Protein AF-A0A9X8E1J6-F1 (afdb_monomer)

Mean predicted aligned error: 19.67 Å

Organism: Aphanomyces astaci (NCBI:txid112090)

Radius of gyration: 30.9 Å; Cα contacts (8 Å, |Δi|>4): 192; chains: 1; bounding box: 75×67×83 Å

pLDDT: mean 75.83, std 18.11, range [29.77, 95.5]

Secondary structure (DSSP, 8-state):
-HHHHHHHHHHHHHT--HHHHTTSPPHHHHHHHHHHHHHHHHHHHHHHHTTSTT--HHHHHHHHHHHHHH-GGGHHHHSTT-TT-S-HHHHHHHHHHHTT-GGG--HHHHHHTGGGB-PPP--------PPPHHHHHHTT---S--TTSB--GGGS-SSTHHHHHHH-TTHHHHHHHHTSTT-----GGGTS-HHHHHHHHHHHHHHHTT--GGGGG-HHHHHH-SSPP--HHHHHHHHHHHHHHHHHHHHHHHTT---EEEEEEEEETTEEEEEEEEE-------------

Solvent-accessible surface area (backbone atoms only — not comparable to full-atom values): 18062 Å² total; per-residue (Å²): 111,66,74,57,48,68,71,41,48,68,59,56,60,70,68,69,44,70,81,56,59,75,72,49,74,50,77,70,52,48,53,50,50,53,54,50,50,52,54,51,48,55,52,50,50,54,59,49,54,58,68,42,97,78,40,28,48,45,59,46,47,56,51,36,55,53,46,26,74,77,36,63,79,47,36,73,76,58,37,79,83,22,91,86,55,90,51,43,50,38,54,55,33,50,34,32,48,73,67,74,37,63,89,74,53,47,73,68,22,48,60,58,44,50,89,42,50,53,77,82,85,80,92,75,78,95,73,94,73,88,84,58,79,72,67,68,61,65,68,78,76,75,90,80,82,84,83,58,60,48,58,81,60,73,82,46,58,66,48,68,59,59,57,46,49,74,77,34,79,58,43,70,61,51,49,56,47,49,69,38,98,78,47,68,80,62,59,65,67,77,81,39,58,66,69,58,40,46,52,50,56,52,53,50,51,35,61,78,68,70,49,62,68,67,55,61,61,34,66,71,52,56,73,74,44,94,60,77,87,51,52,53,73,57,55,51,54,52,50,54,52,49,51,54,52,50,50,51,52,50,53,64,71,46,61,96,53,80,69,48,80,45,79,48,74,53,73,57,94,95,45,79,47,74,48,79,43,80,48,69,75,82,78,74,89,67,89,71,78,87,76,133

Structure (mmCIF, N/CA/C/O backbone):
data_AF-A0A9X8E1J6-F1
#
_entry.id   AF-A0A9X8E1J6-F1
#
loop_
_atom_site.group_PDB
_atom_site.id
_atom_site.type_symbol
_atom_site.label_atom_id
_atom_site.label_alt_id
_atom_site.label_comp_id
_atom_site.label_asym_id
_atom_site.label_entity_id
_atom_site.label_seq_id
_atom_site.pdbx_PDB_ins_code
_atom_site.Cartn_x
_atom_site.Cartn_y
_atom_site.Cartn_z
_atom_site.occupancy
_atom_site.B_iso_or_equiv
_atom_site.auth_seq_id
_atom_site.auth_comp_id
_atom_site.auth_asym_id
_atom_site.auth_atom_id
_atom_site.pdbx_PDB_model_num
ATOM 1 N N . MET A 1 1 ? 4.531 -9.267 -16.236 1.00 75.25 1 MET A N 1
ATOM 2 C CA . MET A 1 1 ? 5.849 -9.580 -16.834 1.00 75.25 1 MET A CA 1
ATOM 3 C C . MET A 1 1 ? 5.957 -11.059 -17.223 1.00 75.25 1 MET A C 1
ATOM 5 O O . MET A 1 1 ? 6.043 -11.319 -18.411 1.00 75.25 1 MET A O 1
ATOM 9 N N . LEU A 1 2 ? 5.849 -12.019 -16.291 1.00 80.50 2 LEU A N 1
ATOM 10 C CA . LEU A 1 2 ? 5.987 -13.461 -16.591 1.00 80.50 2 LEU A CA 1
ATOM 11 C C . LEU A 1 2 ? 4.958 -14.005 -17.602 1.00 80.50 2 LEU A C 1
ATOM 13 O O . LEU A 1 2 ? 5.357 -14.632 -18.574 1.00 80.50 2 LEU A O 1
ATOM 17 N N . LYS A 1 3 ? 3.663 -13.659 -17.465 1.00 84.44 3 LYS A N 1
ATOM 18 C CA . LYS A 1 3 ? 2.621 -13.990 -18.472 1.00 84.44 3 LYS A CA 1
ATOM 19 C C . LYS A 1 3 ? 3.026 -13.560 -19.894 1.00 84.44 3 LYS A C 1
ATOM 21 O O . LYS A 1 3 ? 2.787 -14.276 -20.857 1.00 84.44 3 LYS A O 1
ATOM 26 N N . ARG A 1 4 ? 3.666 -12.389 -20.015 1.00 84.75 4 ARG A N 1
ATOM 27 C CA . ARG A 1 4 ? 4.142 -11.848 -21.296 1.00 84.75 4 ARG A CA 1
ATOM 28 C C . ARG A 1 4 ? 5.344 -12.631 -21.812 1.00 84.75 4 ARG A C 1
ATOM 30 O O . ARG A 1 4 ? 5.370 -12.932 -22.992 1.00 84.75 4 ARG A O 1
ATOM 37 N N . TYR A 1 5 ? 6.299 -12.963 -20.943 1.00 85.62 5 TYR A N 1
ATOM 38 C CA . TYR A 1 5 ? 7.453 -13.785 -21.304 1.00 85.62 5 TYR A CA 1
ATOM 39 C C . TYR A 1 5 ? 7.026 -15.167 -21.833 1.00 85.62 5 TYR A C 1
ATOM 41 O O . TYR A 1 5 ? 7.418 -15.531 -22.935 1.00 85.62 5 TYR A O 1
ATOM 49 N N . VAL A 1 6 ? 6.134 -15.877 -21.131 1.00 85.00 6 VAL A N 1
ATOM 50 C CA . VAL A 1 6 ? 5.615 -17.185 -21.581 1.00 85.00 6 VAL A CA 1
ATOM 51 C C . VAL A 1 6 ? 4.884 -17.078 -22.926 1.00 85.00 6 VAL A C 1
ATOM 53 O O . VAL A 1 6 ? 5.046 -17.941 -23.784 1.00 85.00 6 VAL A O 1
ATOM 56 N N . ALA A 1 7 ? 4.141 -15.991 -23.158 1.00 87.38 7 ALA A N 1
ATOM 57 C CA . ALA A 1 7 ? 3.465 -15.758 -24.435 1.00 87.38 7 ALA A CA 1
ATOM 58 C C . ALA A 1 7 ? 4.428 -15.495 -25.610 1.00 87.38 7 ALA A C 1
ATOM 60 O O . ALA A 1 7 ? 4.074 -15.776 -26.752 1.00 87.38 7 ALA A O 1
ATOM 61 N N . ILE A 1 8 ? 5.627 -14.954 -25.352 1.00 86.25 8 ILE A N 1
ATOM 62 C CA . ILE A 1 8 ? 6.589 -14.595 -26.407 1.00 86.25 8 ILE A CA 1
ATOM 63 C C . ILE A 1 8 ? 7.746 -15.588 -26.559 1.00 86.25 8 ILE A C 1
ATOM 65 O O . ILE A 1 8 ? 8.328 -15.634 -27.638 1.00 86.25 8 ILE A O 1
ATOM 69 N N . ARG A 1 9 ? 8.085 -16.399 -25.543 1.00 84.88 9 ARG A N 1
ATOM 70 C CA . ARG A 1 9 ? 9.290 -17.256 -25.559 1.00 84.88 9 ARG A CA 1
ATOM 71 C C . ARG A 1 9 ? 9.338 -18.206 -26.759 1.00 84.88 9 ARG A C 1
ATOM 73 O O . ARG A 1 9 ? 10.388 -18.347 -27.374 1.00 84.88 9 ARG A O 1
ATOM 80 N N . GLY A 1 10 ? 8.192 -18.763 -27.168 1.00 82.88 10 GLY A N 1
ATOM 81 C CA . GLY A 1 10 ? 8.100 -19.628 -28.350 1.00 82.88 10 GLY A CA 1
ATOM 82 C C . GLY A 1 10 ? 8.469 -18.909 -29.652 1.00 82.88 10 GLY A C 1
ATOM 83 O O . GLY A 1 10 ? 9.190 -19.462 -30.476 1.00 82.88 10 GLY A O 1
ATOM 84 N N . PHE A 1 11 ? 8.050 -17.649 -29.806 1.00 83.81 11 PHE A N 1
ATOM 85 C CA . PHE A 1 11 ? 8.420 -16.817 -30.954 1.00 83.81 11 PHE A CA 1
ATOM 86 C C . PHE A 1 11 ? 9.894 -16.409 -30.908 1.00 83.81 11 PHE A C 1
ATOM 88 O O . PHE A 1 11 ? 10.558 -16.382 -31.938 1.00 83.81 11 PHE A O 1
ATOM 95 N N . VAL A 1 12 ? 10.430 -16.128 -29.716 1.00 82.50 12 VAL A N 1
ATOM 96 C CA . VAL A 1 12 ? 11.842 -15.751 -29.559 1.00 82.50 12 VAL A CA 1
ATOM 97 C C . VAL A 1 12 ? 12.771 -16.917 -29.913 1.00 82.50 12 VAL A C 1
ATOM 99 O O . VAL A 1 12 ? 13.766 -16.703 -30.600 1.00 82.50 12 VAL A O 1
ATOM 102 N N . HIS A 1 13 ? 12.419 -18.153 -29.545 1.00 79.06 13 HIS A N 1
ATOM 103 C CA . HIS A 1 13 ? 13.165 -19.342 -29.973 1.00 79.06 13 HIS A CA 1
ATOM 104 C C . HIS A 1 13 ? 13.149 -19.545 -31.497 1.00 79.06 13 HIS A C 1
ATOM 106 O O . HIS A 1 13 ? 14.150 -19.978 -32.061 1.00 79.06 13 HIS A O 1
ATOM 112 N N . GLN A 1 14 ? 12.054 -19.191 -32.179 1.00 81.69 14 GLN A N 1
ATOM 113 C CA . GLN A 1 14 ? 11.938 -19.314 -33.640 1.00 81.69 14 GLN A CA 1
ATOM 114 C C . GLN A 1 14 ? 12.818 -18.323 -34.412 1.00 81.69 14 GLN A C 1
ATOM 116 O O . GLN A 1 14 ? 13.210 -18.619 -35.538 1.00 81.69 14 GLN A O 1
ATOM 121 N N . LEU A 1 15 ? 13.156 -17.170 -33.824 1.00 82.75 15 LEU A N 1
ATOM 122 C CA . LEU A 1 15 ? 14.043 -16.185 -34.455 1.00 82.75 15 LEU A CA 1
ATOM 123 C C . LEU A 1 15 ? 15.485 -16.700 -34.602 1.00 82.75 15 LEU A C 1
ATOM 125 O O . LEU A 1 15 ? 16.226 -16.188 -35.437 1.00 82.75 15 LEU A O 1
ATOM 129 N N . ASN A 1 16 ? 15.873 -17.711 -33.811 1.00 76.31 16 ASN A N 1
ATOM 130 C CA . ASN A 1 16 ? 17.173 -18.393 -33.843 1.00 76.31 16 ASN A CA 1
ATOM 131 C C . ASN A 1 16 ? 18.404 -17.453 -33.803 1.00 76.31 16 ASN A C 1
ATOM 133 O O . ASN A 1 16 ? 19.486 -17.791 -34.287 1.00 76.31 16 ASN A O 1
ATOM 137 N N . ASP A 1 17 ? 18.244 -16.259 -33.225 1.00 83.56 17 ASP A N 1
ATOM 138 C CA . ASP A 1 17 ? 19.309 -15.268 -33.082 1.00 83.56 17 ASP A CA 1
ATOM 139 C C . ASP A 1 17 ? 20.230 -15.659 -31.920 1.00 83.56 17 ASP A C 1
ATOM 141 O O . ASP A 1 17 ? 19.828 -15.643 -30.755 1.00 83.56 17 ASP A O 1
ATOM 145 N N . ARG A 1 18 ? 21.491 -15.980 -32.227 1.00 77.50 18 ARG A N 1
ATOM 146 C CA . ARG A 1 18 ? 22.495 -16.418 -31.239 1.00 77.50 18 ARG A CA 1
ATOM 147 C C . ARG A 1 18 ? 22.727 -15.411 -30.109 1.00 77.50 18 ARG A C 1
ATOM 149 O O . ARG A 1 18 ? 23.068 -15.817 -29.001 1.00 77.50 18 ARG A O 1
ATOM 156 N N . THR A 1 19 ? 22.538 -14.123 -30.375 1.00 81.56 19 THR A N 1
ATOM 157 C CA . THR A 1 19 ? 22.702 -13.033 -29.401 1.00 81.56 19 THR A CA 1
ATOM 158 C C . THR A 1 19 ? 21.553 -12.996 -28.399 1.00 81.56 19 THR A C 1
ATOM 160 O O . THR A 1 19 ? 21.739 -12.594 -27.256 1.00 81.56 19 THR A O 1
ATOM 163 N N . ILE A 1 20 ? 20.362 -13.420 -28.827 1.00 79.06 20 ILE A N 1
ATOM 164 C CA . ILE A 1 20 ? 19.149 -13.448 -28.006 1.00 79.06 20 ILE A CA 1
ATOM 165 C C . ILE A 1 20 ? 19.028 -14.789 -27.278 1.00 79.06 20 ILE A C 1
ATOM 167 O O . ILE A 1 20 ? 18.677 -14.816 -26.103 1.00 79.06 20 ILE A O 1
ATOM 171 N N . LEU A 1 21 ? 19.367 -15.897 -27.944 1.00 76.44 21 LEU A N 1
ATOM 172 C CA . LEU A 1 21 ? 19.333 -17.243 -27.366 1.00 76.44 21 LEU A CA 1
ATOM 173 C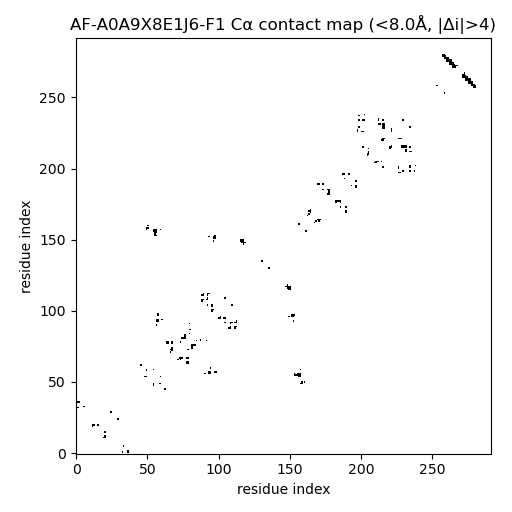 C . LEU A 1 21 ? 20.243 -17.377 -26.136 1.00 76.44 21 LEU A C 1
ATOM 175 O O . LEU A 1 21 ? 19.895 -18.098 -25.209 1.00 76.44 21 LEU A O 1
ATOM 179 N N . SER A 1 22 ? 21.374 -16.663 -26.092 1.00 81.31 22 SER A N 1
ATOM 180 C CA . SER A 1 22 ? 22.271 -16.646 -24.925 1.00 81.31 22 SER A CA 1
ATOM 181 C C . SER A 1 22 ? 21.702 -15.894 -23.714 1.00 81.31 22 SER A C 1
ATOM 183 O O . SER A 1 22 ? 22.195 -16.069 -22.602 1.00 81.31 22 SER A O 1
ATOM 185 N N . LEU A 1 23 ? 20.671 -15.068 -23.921 1.00 83.06 23 LEU A N 1
ATOM 186 C CA . LEU A 1 23 ? 19.968 -14.310 -22.883 1.00 83.06 23 LEU A CA 1
ATOM 187 C C . LEU A 1 23 ? 18.667 -14.990 -22.435 1.00 83.06 23 LEU A C 1
ATOM 189 O O . LEU A 1 23 ? 18.032 -14.522 -21.486 1.00 83.06 23 LEU A O 1
ATOM 193 N N . LEU A 1 24 ? 18.238 -16.054 -23.122 1.00 82.19 24 LEU A N 1
ATOM 194 C CA . LEU A 1 24 ? 17.039 -16.788 -22.746 1.00 82.19 24 LEU A CA 1
ATOM 195 C C . LEU A 1 24 ? 17.295 -17.648 -21.501 1.00 82.19 24 LEU A C 1
ATOM 197 O O . LEU A 1 24 ? 18.377 -18.221 -21.353 1.00 82.19 24 LEU A O 1
ATOM 201 N N . PRO A 1 25 ? 16.293 -17.765 -20.615 1.00 84.81 25 PRO A N 1
ATOM 202 C CA . PRO A 1 25 ? 16.293 -18.769 -19.566 1.00 84.81 25 PRO A CA 1
ATOM 203 C C . PRO A 1 25 ? 16.563 -20.166 -20.126 1.00 84.81 25 PRO A C 1
ATOM 205 O O . PRO A 1 25 ? 16.114 -20.507 -21.218 1.00 84.81 25 PRO A O 1
ATOM 208 N N . THR A 1 26 ? 17.284 -20.985 -19.365 1.00 86.69 26 THR A N 1
ATOM 209 C CA . THR A 1 26 ? 17.452 -22.403 -19.699 1.00 86.69 26 THR A CA 1
ATOM 210 C C . THR A 1 26 ? 16.125 -23.149 -19.556 1.00 86.69 26 THR A C 1
ATOM 212 O O . THR A 1 26 ? 15.264 -22.725 -18.787 1.00 86.69 26 THR A O 1
ATOM 215 N N . ASP A 1 27 ? 15.981 -24.314 -20.195 1.00 85.69 27 ASP A N 1
ATOM 216 C CA . ASP A 1 27 ? 14.770 -25.150 -20.092 1.00 85.69 27 ASP A CA 1
ATOM 217 C C . ASP A 1 27 ? 14.338 -25.418 -18.637 1.00 85.69 27 ASP A C 1
ATOM 219 O O . ASP A 1 27 ? 13.153 -25.510 -18.315 1.00 85.69 27 ASP A O 1
ATOM 223 N N . GLU A 1 28 ? 15.302 -25.542 -17.723 1.00 88.06 28 GLU A N 1
ATOM 224 C CA . GLU A 1 28 ? 15.033 -25.748 -16.301 1.00 88.06 28 GLU A CA 1
ATOM 225 C C . GLU A 1 28 ? 14.532 -24.477 -15.600 1.00 88.06 28 GLU A C 1
ATOM 227 O O . GLU A 1 28 ? 13.652 -24.540 -14.737 1.00 88.06 28 GLU A O 1
ATOM 232 N N . GLN A 1 29 ? 15.050 -23.309 -15.980 1.00 88.50 29 GLN A N 1
ATOM 233 C CA . GLN A 1 29 ? 14.527 -22.025 -15.517 1.00 88.50 29 GLN A CA 1
ATOM 234 C C . GLN A 1 29 ? 13.135 -21.757 -16.096 1.00 88.50 29 GLN A C 1
ATOM 236 O O . GLN A 1 29 ? 12.272 -21.253 -15.381 1.00 88.50 29 GLN A O 1
ATOM 241 N N . ASP A 1 30 ? 12.887 -22.158 -17.339 1.00 88.81 30 ASP A N 1
ATOM 242 C CA . ASP A 1 30 ? 11.589 -22.038 -17.997 1.00 88.81 30 ASP A CA 1
ATOM 243 C C . ASP A 1 30 ? 10.508 -22.867 -17.289 1.00 88.81 30 ASP A C 1
ATOM 245 O O . ASP A 1 30 ? 9.422 -22.364 -16.991 1.00 88.81 30 ASP A O 1
ATOM 249 N N . LYS A 1 31 ? 10.841 -24.101 -16.887 1.00 89.75 31 LYS A N 1
ATOM 250 C CA . LYS A 1 31 ? 9.974 -24.927 -16.029 1.00 89.75 31 LYS A CA 1
ATOM 251 C C . LYS A 1 31 ? 9.676 -24.250 -14.689 1.00 89.75 31 LYS A C 1
ATOM 253 O O . LYS A 1 31 ? 8.536 -24.270 -14.229 1.00 89.75 31 LYS A O 1
ATOM 258 N N . LYS A 1 32 ? 10.678 -23.624 -14.057 1.00 91.38 32 LYS A N 1
ATOM 259 C CA . LYS A 1 32 ? 10.477 -22.866 -12.807 1.00 91.38 32 LYS A CA 1
ATOM 260 C C . LYS A 1 32 ? 9.562 -21.660 -13.019 1.00 91.38 32 LYS A C 1
ATOM 262 O O . LYS A 1 32 ? 8.731 -21.385 -12.157 1.00 91.38 32 LYS A O 1
ATOM 267 N N . ILE A 1 33 ? 9.687 -20.966 -14.151 1.00 90.50 33 ILE A N 1
ATOM 268 C CA . ILE A 1 33 ? 8.820 -19.843 -14.523 1.00 90.50 33 ILE A CA 1
ATOM 269 C C . ILE A 1 33 ? 7.366 -20.301 -14.671 1.00 90.50 33 ILE A C 1
ATOM 271 O O . ILE A 1 33 ? 6.476 -19.619 -14.162 1.00 90.50 33 ILE A O 1
ATOM 275 N N . ASP A 1 34 ? 7.120 -21.455 -15.292 1.00 89.75 34 ASP A N 1
ATOM 276 C CA . ASP A 1 34 ? 5.767 -22.000 -15.450 1.00 89.75 34 ASP A CA 1
ATOM 277 C C . ASP A 1 34 ? 5.131 -22.363 -14.098 1.00 89.75 34 ASP A C 1
ATOM 279 O O . ASP A 1 34 ? 3.980 -22.006 -13.839 1.00 89.75 34 ASP A O 1
ATOM 283 N N . ILE A 1 35 ? 5.898 -22.980 -13.191 1.00 90.62 35 ILE A N 1
ATOM 284 C CA . ILE A 1 35 ? 5.448 -23.276 -11.818 1.00 90.62 35 ILE A CA 1
ATOM 285 C C . ILE A 1 35 ? 5.120 -21.981 -11.061 1.00 90.62 35 ILE A C 1
ATOM 287 O O . ILE A 1 35 ? 4.055 -21.861 -10.451 1.00 90.62 35 ILE A O 1
ATOM 291 N N . LEU A 1 36 ? 6.009 -20.984 -11.129 1.00 89.88 36 LEU A N 1
ATOM 292 C CA . LEU A 1 36 ? 5.798 -19.664 -10.529 1.00 89.88 36 LEU A CA 1
ATOM 293 C C . LEU A 1 36 ? 4.545 -18.981 -11.078 1.00 89.88 36 LEU A C 1
ATOM 295 O O . LEU A 1 36 ? 3.829 -18.322 -10.327 1.00 89.88 36 LEU A O 1
ATOM 299 N N . LEU A 1 37 ? 4.264 -19.130 -12.372 1.00 90.06 37 LEU A N 1
ATOM 300 C CA . LEU A 1 37 ? 3.074 -18.562 -12.993 1.00 90.06 37 LEU A CA 1
ATOM 301 C C . LEU A 1 37 ? 1.789 -19.186 -12.441 1.00 90.06 37 LEU A C 1
ATOM 303 O O . LEU A 1 37 ? 0.826 -18.456 -12.207 1.00 90.06 37 LEU A O 1
ATOM 307 N N . GLY A 1 38 ? 1.794 -20.501 -12.202 1.00 88.50 38 GLY A N 1
ATOM 308 C CA . GLY A 1 38 ? 0.696 -21.215 -11.547 1.00 88.50 38 GLY A CA 1
ATOM 309 C C . GLY A 1 38 ? 0.443 -20.695 -10.132 1.00 88.50 38 GLY A C 1
ATOM 310 O O . GLY A 1 38 ? -0.662 -20.247 -9.834 1.00 88.50 38 GLY A O 1
ATOM 311 N N . ILE A 1 39 ? 1.496 -20.631 -9.308 1.00 87.94 39 ILE A N 1
ATOM 312 C CA . ILE A 1 39 ? 1.434 -20.094 -7.936 1.00 87.94 39 ILE A CA 1
ATOM 313 C C . ILE A 1 39 ? 0.898 -18.655 -7.923 1.00 87.94 39 ILE A C 1
ATOM 315 O O . ILE A 1 39 ? 0.018 -18.308 -7.137 1.00 87.94 39 ILE A O 1
ATOM 319 N N . LEU A 1 40 ? 1.404 -17.801 -8.818 1.00 87.44 40 LEU A N 1
ATOM 320 C CA . LEU A 1 40 ? 0.935 -16.421 -8.935 1.00 87.44 40 LEU A CA 1
ATOM 321 C C . LEU A 1 40 ? -0.533 -16.341 -9.363 1.00 87.44 40 LEU A C 1
ATOM 323 O O . LEU A 1 40 ? -1.219 -15.416 -8.942 1.00 87.44 40 LEU A O 1
ATOM 327 N N . GLY A 1 41 ? -1.016 -17.282 -10.176 1.00 87.56 41 GLY A N 1
ATOM 328 C CA . GLY A 1 41 ? -2.423 -17.378 -10.560 1.00 87.56 41 GLY A CA 1
ATOM 329 C C . GLY A 1 41 ? -3.335 -17.710 -9.378 1.00 87.56 41 GLY A C 1
ATOM 330 O O . GLY A 1 41 ? -4.360 -17.053 -9.196 1.00 87.56 41 GLY A O 1
ATOM 331 N N . GLU A 1 42 ? -2.943 -18.668 -8.537 1.00 87.19 42 GLU A N 1
ATOM 332 C CA . GLU A 1 42 ? -3.688 -19.021 -7.321 1.00 87.19 42 GLU A CA 1
ATOM 333 C C . GLU A 1 42 ? -3.728 -17.856 -6.320 1.00 87.19 42 GLU A C 1
ATOM 335 O O . GLU A 1 42 ? -4.796 -17.494 -5.821 1.00 87.19 42 GLU A O 1
ATOM 340 N N . LEU A 1 43 ? -2.588 -17.196 -6.091 1.00 85.38 43 LEU A N 1
ATOM 341 C CA . LEU A 1 43 ? -2.510 -16.002 -5.242 1.00 85.38 43 LEU A CA 1
ATOM 342 C C . LEU A 1 43 ? -3.323 -14.828 -5.817 1.00 85.38 43 LEU A C 1
ATOM 344 O O . LEU A 1 43 ? -3.984 -14.099 -5.072 1.00 85.38 43 LEU A O 1
ATOM 348 N N . GLU A 1 44 ? -3.317 -14.639 -7.140 1.00 85.50 44 GLU A N 1
ATOM 349 C CA . GLU A 1 44 ? -4.162 -13.650 -7.822 1.00 85.50 44 GLU A CA 1
ATOM 350 C C . GLU A 1 44 ? -5.654 -13.943 -7.582 1.00 85.50 44 GLU A C 1
ATOM 352 O O . GLU A 1 44 ? -6.418 -13.021 -7.303 1.00 85.50 44 GLU A O 1
ATOM 357 N N . SER A 1 45 ? -6.073 -15.211 -7.632 1.00 85.94 45 SER A N 1
ATOM 358 C CA . SER A 1 45 ? -7.450 -15.606 -7.315 1.00 85.94 45 SER A CA 1
ATOM 359 C C . SER A 1 45 ? -7.816 -15.269 -5.870 1.00 85.94 45 SER A C 1
ATOM 361 O O . SER A 1 45 ? -8.801 -14.574 -5.635 1.00 85.94 45 SER A O 1
ATOM 363 N N . GLY A 1 46 ? -6.984 -15.667 -4.902 1.00 85.44 46 GLY A N 1
ATOM 364 C CA . GLY A 1 46 ? -7.241 -15.375 -3.489 1.00 85.44 46 GLY A CA 1
ATOM 365 C C . GLY A 1 46 ? -7.312 -13.871 -3.201 1.00 85.44 46 GLY A C 1
ATOM 366 O O . GLY A 1 46 ? -8.195 -13.396 -2.491 1.00 85.44 46 GLY A O 1
ATOM 367 N N . THR A 1 47 ? -6.423 -13.077 -3.801 1.00 84.12 47 THR A N 1
ATOM 368 C CA . THR A 1 47 ? -6.462 -11.613 -3.642 1.00 84.12 47 THR A CA 1
ATOM 369 C C . THR A 1 47 ? -7.679 -10.959 -4.294 1.00 84.12 47 THR A C 1
ATOM 371 O O . THR A 1 47 ? -8.104 -9.910 -3.810 1.00 84.12 47 THR A O 1
ATOM 374 N N . LYS A 1 48 ? -8.261 -11.546 -5.348 1.00 82.75 48 LYS A N 1
ATOM 375 C CA . LYS A 1 48 ? -9.542 -11.098 -5.920 1.00 82.75 48 LYS A CA 1
ATOM 376 C C . LYS A 1 48 ? -10.714 -11.422 -5.001 1.00 82.75 48 LYS A C 1
ATOM 378 O O . LYS A 1 48 ? -11.547 -10.545 -4.794 1.00 82.75 48 LYS A O 1
ATOM 383 N N . ASP A 1 49 ? -10.732 -12.603 -4.389 1.00 84.62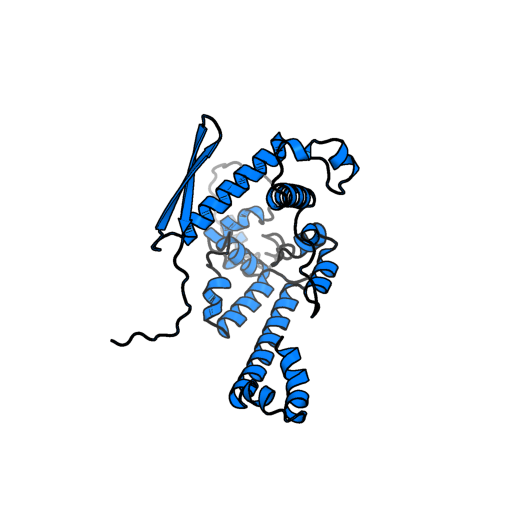 49 ASP A N 1
ATOM 384 C CA . ASP A 1 49 ? -11.786 -12.995 -3.442 1.00 84.62 49 ASP A CA 1
ATOM 385 C C . ASP A 1 49 ? -11.857 -12.037 -2.239 1.00 84.62 49 ASP A C 1
ATOM 387 O O . ASP A 1 49 ? -12.940 -11.629 -1.823 1.00 84.62 49 ASP A O 1
ATOM 391 N N . LEU A 1 50 ? -10.707 -11.559 -1.746 1.00 83.62 50 LEU A N 1
ATOM 392 C CA . LEU A 1 50 ? -10.637 -10.535 -0.687 1.00 83.62 50 LEU A CA 1
ATOM 393 C C . LEU A 1 50 ? -11.178 -9.157 -1.101 1.00 83.62 50 LEU A C 1
ATOM 395 O O . LEU A 1 50 ? -11.441 -8.302 -0.249 1.00 83.62 50 LEU A O 1
ATOM 399 N N . GLN A 1 51 ? -11.274 -8.893 -2.405 1.00 79.31 51 GLN A N 1
ATOM 400 C CA . GLN A 1 51 ? -11.749 -7.619 -2.945 1.00 79.31 51 GLN A CA 1
ATOM 401 C C . GLN A 1 51 ? -13.262 -7.603 -3.191 1.00 79.31 51 GLN A C 1
ATOM 403 O O . GLN A 1 51 ? -13.815 -6.527 -3.444 1.00 79.31 51 GLN A O 1
ATOM 408 N N . VAL A 1 52 ? -13.926 -8.760 -3.099 1.00 80.56 52 VAL A N 1
ATOM 409 C CA . VAL A 1 52 ? -15.371 -8.905 -3.314 1.00 80.56 52 VAL A CA 1
ATOM 410 C C . VAL A 1 52 ? -16.166 -8.124 -2.265 1.00 80.56 52 VAL A C 1
ATOM 412 O O . VAL A 1 52 ? -15.797 -8.040 -1.092 1.00 80.56 52 VAL A O 1
ATOM 415 N N . GLU A 1 53 ? -17.293 -7.555 -2.695 1.00 73.25 53 GLU A N 1
ATOM 416 C CA . GLU A 1 53 ? -18.169 -6.728 -1.864 1.00 73.25 53 GLU A CA 1
ATOM 417 C C . GLU A 1 53 ? -19.004 -7.495 -0.834 1.00 73.25 53 GLU A C 1
ATOM 419 O O . GLU A 1 53 ? -19.803 -6.882 -0.142 1.00 73.25 53 GLU A O 1
ATOM 424 N N . ASP A 1 54 ? -18.794 -8.783 -0.634 1.00 77.50 54 ASP A N 1
ATOM 425 C CA . ASP A 1 54 ? -19.457 -9.544 0.431 1.00 77.50 54 ASP A CA 1
ATOM 426 C C . ASP A 1 54 ? -18.448 -10.279 1.317 1.00 77.50 54 ASP A C 1
ATOM 428 O O . ASP A 1 54 ? -18.832 -10.992 2.237 1.00 77.50 54 ASP A O 1
ATOM 432 N N . SER A 1 55 ? -17.148 -10.048 1.095 1.00 83.56 55 SER A N 1
ATOM 433 C CA . SER A 1 55 ? -16.092 -10.678 1.881 1.00 83.56 55 SER A CA 1
ATOM 434 C C . SER A 1 55 ? -16.144 -10.208 3.335 1.00 83.56 55 SER A C 1
ATOM 436 O O . SER A 1 55 ? -16.211 -9.002 3.616 1.00 83.56 55 SER A O 1
ATOM 438 N N . THR A 1 56 ? -16.117 -11.166 4.261 1.00 85.75 56 THR A N 1
ATOM 439 C CA . THR A 1 56 ? -16.085 -10.923 5.704 1.00 85.75 56 THR A CA 1
ATOM 440 C C . THR A 1 56 ? -14.665 -11.052 6.261 1.00 85.75 56 THR A C 1
ATOM 442 O O . THR A 1 56 ? -13.766 -11.619 5.637 1.00 85.75 56 THR A O 1
ATOM 445 N N . ILE A 1 57 ? -14.443 -10.546 7.479 1.00 85.25 57 ILE A N 1
ATOM 446 C CA . ILE A 1 57 ? -13.165 -10.736 8.192 1.00 85.25 57 ILE A CA 1
ATOM 447 C C . ILE A 1 57 ? -12.850 -12.230 8.393 1.00 85.25 57 ILE A C 1
ATOM 449 O O . ILE A 1 57 ? -11.681 -12.617 8.353 1.00 85.25 57 ILE A O 1
ATOM 453 N N . LEU A 1 58 ? -13.876 -13.074 8.549 1.00 88.31 58 LEU A N 1
ATOM 454 C CA . LEU A 1 58 ? -13.719 -14.524 8.666 1.00 88.31 58 LEU A CA 1
ATOM 455 C C . LEU A 1 58 ? -13.218 -15.154 7.361 1.00 88.31 58 LEU A C 1
ATOM 457 O O . LEU A 1 58 ? -12.267 -15.931 7.396 1.00 88.31 58 LEU A O 1
ATOM 461 N N . ASP A 1 59 ? -13.791 -14.780 6.216 1.00 88.44 59 ASP A N 1
ATOM 462 C CA . ASP A 1 59 ? -13.356 -15.294 4.909 1.00 88.44 59 ASP A CA 1
ATOM 463 C C . ASP A 1 59 ? -11.899 -14.931 4.628 1.00 88.44 59 ASP A C 1
ATOM 465 O O . ASP A 1 59 ? -11.106 -15.772 4.200 1.00 88.44 59 ASP A O 1
ATOM 469 N N . ALA A 1 60 ? -11.522 -13.691 4.954 1.00 89.12 60 ALA A N 1
ATOM 470 C CA . ALA A 1 60 ? -10.145 -13.244 4.832 1.00 89.12 60 ALA A CA 1
ATOM 471 C C . ALA A 1 60 ? -9.195 -14.043 5.729 1.00 89.12 60 ALA A C 1
ATOM 473 O O . ALA A 1 60 ? -8.114 -14.429 5.285 1.00 89.12 60 ALA A O 1
ATOM 474 N N . ARG A 1 61 ? -9.604 -14.344 6.970 1.00 91.00 61 ARG A N 1
ATOM 475 C CA . ARG A 1 61 ? -8.797 -15.162 7.882 1.00 91.00 61 ARG A CA 1
ATOM 476 C C . ARG A 1 61 ? -8.626 -16.587 7.385 1.00 91.00 61 ARG A C 1
ATOM 478 O O . ARG A 1 61 ? -7.499 -17.060 7.325 1.00 91.00 61 ARG A O 1
ATOM 485 N N . ASN A 1 62 ? -9.701 -17.211 6.913 1.00 90.56 62 ASN A N 1
ATOM 486 C CA . ASN A 1 62 ? -9.653 -18.547 6.323 1.00 90.56 62 ASN A CA 1
ATOM 487 C C . ASN A 1 62 ? -8.699 -18.610 5.119 1.00 90.56 62 ASN A C 1
ATOM 489 O O . ASN A 1 62 ? -7.985 -19.598 4.940 1.00 90.56 62 ASN A O 1
ATOM 493 N N . LEU A 1 63 ? -8.669 -17.563 4.288 1.00 89.81 63 LEU A N 1
ATOM 494 C CA . LEU A 1 63 ? -7.737 -17.481 3.166 1.00 89.81 63 LEU A CA 1
ATOM 495 C C . LEU A 1 63 ? -6.288 -17.299 3.636 1.00 89.81 63 LEU A C 1
ATOM 497 O O . LEU A 1 63 ? -5.384 -17.943 3.101 1.00 89.81 63 LEU A O 1
ATOM 501 N N . PHE A 1 64 ? -6.053 -16.451 4.638 1.00 90.88 64 PHE A N 1
ATOM 502 C CA . PHE A 1 64 ? -4.726 -16.251 5.218 1.00 90.88 64 PHE A CA 1
ATOM 503 C C . PHE A 1 64 ? -4.188 -17.523 5.865 1.00 90.88 64 PHE A C 1
ATOM 505 O O . PHE A 1 64 ? -3.056 -17.896 5.576 1.00 90.88 64 PHE A O 1
ATOM 512 N N . ASP A 1 65 ? -5.002 -18.240 6.635 1.00 91.44 65 ASP A N 1
ATOM 513 C CA . ASP A 1 65 ? -4.599 -19.491 7.279 1.00 91.44 65 ASP A CA 1
ATOM 514 C C . ASP A 1 65 ? -4.243 -20.567 6.240 1.00 91.44 65 ASP A C 1
ATOM 516 O O . ASP A 1 65 ? -3.205 -21.221 6.351 1.00 91.44 65 ASP A O 1
ATOM 520 N N . LYS A 1 66 ? -5.031 -20.688 5.160 1.00 90.44 66 LYS A N 1
ATOM 521 C CA . LYS A 1 66 ? -4.688 -21.550 4.013 1.00 90.44 66 LYS A CA 1
ATOM 522 C C . LYS A 1 66 ? -3.388 -21.118 3.331 1.00 90.44 66 LYS A C 1
ATOM 524 O O . LYS A 1 66 ? -2.578 -21.963 2.966 1.00 90.44 66 LYS A O 1
ATOM 529 N N . THR A 1 67 ? -3.170 -19.813 3.175 1.00 89.06 67 THR A N 1
ATOM 530 C CA . THR A 1 67 ? -1.946 -19.273 2.562 1.00 89.06 67 THR A CA 1
ATOM 531 C C . THR A 1 67 ? -0.724 -19.559 3.429 1.00 89.06 67 THR A C 1
ATOM 533 O O . THR A 1 67 ? 0.318 -19.922 2.901 1.00 89.06 67 THR A O 1
ATOM 536 N N . ILE A 1 68 ? -0.845 -19.445 4.752 1.00 91.69 68 ILE A N 1
ATOM 537 C CA . ILE A 1 68 ? 0.220 -19.772 5.707 1.00 91.69 68 ILE A CA 1
ATOM 538 C C . ILE A 1 68 ? 0.534 -21.270 5.677 1.00 91.69 68 ILE A C 1
ATOM 540 O O . ILE A 1 68 ? 1.700 -21.646 5.756 1.00 91.69 68 ILE A O 1
ATOM 544 N N . LEU A 1 69 ? -0.485 -22.122 5.523 1.00 91.19 69 LEU A N 1
ATOM 545 C CA . LEU A 1 69 ? -0.296 -23.566 5.391 1.00 91.19 69 LEU A CA 1
ATOM 546 C C . LEU A 1 69 ? 0.521 -23.927 4.139 1.00 91.19 69 LEU A C 1
ATOM 548 O O . LEU A 1 69 ? 1.376 -24.806 4.202 1.00 91.19 69 LEU A O 1
ATOM 552 N N . LEU A 1 70 ? 0.270 -23.244 3.018 1.00 88.12 70 LEU A N 1
ATOM 553 C CA . LEU A 1 70 ? 1.003 -23.444 1.762 1.00 88.12 70 LEU A CA 1
ATOM 554 C C . LEU A 1 70 ? 2.381 -22.760 1.765 1.00 88.12 70 LEU A C 1
ATOM 556 O O . LEU A 1 70 ? 3.333 -23.281 1.188 1.00 88.12 70 LEU A O 1
ATOM 560 N N . TYR A 1 71 ? 2.492 -21.607 2.426 1.00 88.69 71 TYR A N 1
ATOM 561 C CA . TYR A 1 71 ? 3.685 -20.762 2.464 1.00 88.69 71 TYR A CA 1
ATOM 562 C C . TYR A 1 71 ? 3.967 -20.307 3.905 1.00 88.69 71 TYR A C 1
ATOM 564 O O . TYR A 1 71 ? 3.568 -19.204 4.294 1.00 88.69 71 TYR A O 1
ATOM 572 N N . PRO A 1 72 ? 4.690 -21.112 4.705 1.00 91.12 72 PRO A N 1
ATOM 573 C CA . PRO A 1 72 ? 4.938 -20.816 6.120 1.00 91.12 72 PRO A CA 1
ATOM 574 C C . PRO A 1 72 ? 5.582 -19.446 6.374 1.00 91.12 72 PRO A C 1
ATOM 576 O O . PRO A 1 72 ? 5.251 -18.772 7.350 1.00 91.12 72 PRO A O 1
ATOM 579 N N . ASP A 1 73 ? 6.427 -18.971 5.454 1.00 88.94 73 ASP A N 1
ATOM 580 C CA . ASP A 1 73 ? 7.066 -17.649 5.531 1.00 88.94 73 ASP A CA 1
ATOM 581 C C . ASP A 1 73 ? 6.058 -16.484 5.542 1.00 88.94 73 ASP A C 1
ATOM 583 O O . ASP A 1 73 ? 6.344 -15.398 6.063 1.00 88.94 73 ASP A O 1
ATOM 587 N N . ALA A 1 74 ? 4.847 -16.695 5.013 1.00 86.56 74 ALA A N 1
ATOM 588 C CA . ALA A 1 74 ? 3.781 -15.698 5.013 1.00 86.56 74 ALA A CA 1
ATOM 589 C C . ALA A 1 74 ? 3.223 -15.425 6.422 1.00 86.56 74 ALA A C 1
ATOM 591 O O . ALA A 1 74 ? 2.646 -14.356 6.649 1.00 86.56 74 ALA A O 1
ATOM 592 N N . ALA A 1 75 ? 3.449 -16.321 7.394 1.00 89.50 75 ALA A N 1
ATOM 593 C CA . ALA A 1 75 ? 2.988 -16.170 8.776 1.00 89.50 75 ALA A CA 1
ATOM 594 C C . ALA A 1 75 ? 3.458 -14.857 9.417 1.00 89.50 75 ALA A C 1
ATOM 596 O O . ALA A 1 75 ? 2.719 -14.246 10.186 1.00 89.50 75 ALA A O 1
ATOM 597 N N . LYS A 1 76 ? 4.642 -14.360 9.033 1.00 90.50 76 LYS A N 1
ATOM 598 C CA . LYS A 1 76 ? 5.187 -13.086 9.527 1.00 90.50 76 LYS A CA 1
ATOM 599 C C . LYS A 1 76 ? 4.311 -11.872 9.187 1.00 90.50 76 LYS A C 1
ATOM 601 O O . LYS A 1 76 ? 4.405 -10.850 9.859 1.00 90.50 76 LYS A O 1
ATOM 606 N N . ARG A 1 77 ? 3.493 -11.952 8.132 1.00 86.31 77 ARG A N 1
ATOM 607 C CA . ARG A 1 77 ? 2.620 -10.854 7.678 1.00 86.31 77 ARG A CA 1
ATOM 608 C C . ARG A 1 77 ? 1.130 -11.159 7.776 1.00 86.31 77 ARG A C 1
ATOM 610 O O . ARG A 1 77 ? 0.354 -10.216 7.858 1.00 86.31 77 ARG A O 1
ATOM 617 N N . LEU A 1 78 ? 0.747 -12.433 7.738 1.00 88.50 78 LEU A N 1
ATOM 618 C CA . LEU A 1 78 ? -0.653 -12.865 7.693 1.00 88.50 78 LEU A CA 1
ATOM 619 C C . LEU A 1 78 ? -1.128 -13.529 8.991 1.00 88.50 78 LEU A C 1
ATOM 621 O O . LEU A 1 78 ? -2.318 -13.790 9.144 1.00 88.50 78 LEU A O 1
ATOM 625 N N . GLY A 1 79 ? -0.212 -13.820 9.917 1.00 87.00 79 GLY A N 1
ATOM 626 C CA . GLY A 1 79 ? -0.543 -14.471 11.176 1.00 87.00 79 GLY A CA 1
ATOM 627 C C . GLY A 1 79 ? -1.439 -13.613 12.086 1.00 87.00 79 GLY A C 1
ATOM 628 O O . GLY A 1 79 ? -1.449 -12.382 11.985 1.00 87.00 79 GLY A O 1
ATOM 629 N N . PRO A 1 80 ? -2.147 -14.250 13.035 1.00 84.44 80 PRO A N 1
ATOM 630 C CA . PRO A 1 80 ? -3.119 -13.591 13.912 1.00 84.44 80 PRO A CA 1
ATOM 631 C C . PRO A 1 80 ? -2.502 -12.596 14.909 1.00 84.44 80 PRO A C 1
ATOM 633 O O . PRO A 1 80 ? -3.218 -11.758 15.440 1.00 84.44 80 PRO A O 1
ATOM 636 N N . ASN A 1 81 ? -1.187 -12.664 15.146 1.00 85.44 81 ASN A N 1
ATOM 637 C CA . ASN A 1 81 ? -0.459 -11.823 16.107 1.00 85.44 81 ASN A CA 1
ATOM 638 C C . ASN A 1 81 ? 0.686 -11.039 15.443 1.00 85.44 81 ASN A C 1
ATOM 640 O O . ASN A 1 81 ? 1.744 -10.850 16.037 1.00 85.44 81 ASN A O 1
ATOM 644 N N . THR A 1 82 ? 0.526 -10.654 14.177 1.00 86.00 82 THR A N 1
ATOM 645 C CA . THR A 1 82 ? 1.561 -9.902 13.453 1.00 86.00 82 THR A CA 1
ATOM 646 C C . THR A 1 82 ? 1.597 -8.434 13.874 1.00 86.00 82 THR A C 1
ATOM 648 O O . THR A 1 82 ? 0.557 -7.843 14.154 1.00 86.00 82 THR A O 1
ATOM 651 N N . ASP A 1 83 ? 2.782 -7.812 13.838 1.00 80.81 83 ASP A N 1
ATOM 652 C CA . ASP A 1 83 ? 2.990 -6.400 14.225 1.00 80.81 83 ASP A CA 1
ATOM 653 C C . ASP A 1 83 ? 2.150 -5.397 13.409 1.00 80.81 83 ASP A C 1
ATOM 655 O O . ASP A 1 83 ? 1.991 -4.239 13.789 1.00 80.81 83 ASP A O 1
ATOM 659 N N . ILE A 1 84 ? 1.638 -5.828 12.253 1.00 80.50 84 ILE A N 1
ATOM 660 C CA . ILE A 1 84 ? 0.806 -5.015 11.359 1.00 80.50 84 ILE A CA 1
ATOM 661 C C . ILE A 1 84 ? -0.629 -4.888 11.905 1.00 80.50 84 ILE A C 1
ATOM 663 O O . ILE A 1 84 ? -1.321 -3.915 11.595 1.00 80.50 84 ILE A O 1
ATOM 667 N N . LEU A 1 85 ? -1.093 -5.844 12.718 1.00 76.25 85 LEU A N 1
ATOM 668 C CA . LEU A 1 85 ? -2.444 -5.843 13.272 1.00 76.25 85 LEU A CA 1
ATOM 669 C C . LEU A 1 85 ? -2.556 -4.860 14.438 1.00 76.25 85 LEU A C 1
ATOM 671 O O . LEU A 1 85 ? -1.916 -5.006 15.473 1.00 76.25 85 LEU A O 1
ATOM 675 N N . VAL A 1 86 ? -3.446 -3.877 14.287 1.00 78.81 86 VAL A N 1
ATOM 676 C CA . VAL A 1 86 ? -3.686 -2.842 15.308 1.00 78.81 86 VAL A CA 1
ATOM 677 C C . VAL A 1 86 ? -4.385 -3.411 16.546 1.00 78.81 86 VAL A C 1
ATOM 679 O O . VAL A 1 86 ? -4.126 -2.972 17.662 1.00 78.81 86 VAL A O 1
ATOM 682 N N . SER A 1 87 ? -5.294 -4.374 16.362 1.00 84.06 87 SER A N 1
ATOM 683 C CA . SER A 1 87 ? -6.076 -4.964 17.459 1.00 84.06 87 SER A CA 1
ATOM 684 C C . SER A 1 87 ? -6.297 -6.476 17.271 1.00 84.06 87 SER A C 1
ATOM 686 O O . SER A 1 87 ? -7.398 -6.907 16.927 1.00 84.06 87 SER A O 1
ATOM 688 N N . PRO A 1 88 ? -5.270 -7.310 17.540 1.00 86.31 88 PRO A N 1
ATOM 689 C CA . PRO A 1 88 ? -5.340 -8.768 17.364 1.00 86.31 88 PRO A CA 1
ATOM 690 C C . PRO A 1 88 ? -6.522 -9.419 18.102 1.00 86.31 88 PRO A C 1
ATOM 692 O O . PRO A 1 88 ? -7.272 -10.215 17.540 1.00 86.31 88 PRO A O 1
ATOM 695 N N . ASN A 1 89 ? -6.756 -9.004 19.352 1.00 84.88 89 ASN A N 1
ATOM 696 C CA . ASN A 1 89 ? -7.842 -9.531 20.183 1.00 84.88 89 ASN A CA 1
ATOM 697 C C . ASN A 1 89 ? -9.238 -9.146 19.669 1.00 84.88 89 ASN A C 1
ATOM 699 O O . ASN A 1 89 ? -10.199 -9.867 19.915 1.00 84.88 89 ASN A O 1
ATOM 703 N N . PHE A 1 90 ? -9.381 -8.001 18.995 1.00 83.50 90 PHE A N 1
ATOM 704 C CA . PHE A 1 90 ? -10.655 -7.589 18.399 1.00 83.50 90 PHE A CA 1
ATOM 705 C C . PHE A 1 90 ? -10.946 -8.403 17.139 1.00 83.50 90 PHE A C 1
ATOM 707 O O . PHE A 1 90 ? -12.039 -8.938 16.980 1.00 83.50 90 PHE A O 1
ATOM 714 N N . GLU A 1 91 ? -9.948 -8.566 16.276 1.00 88.00 91 GLU A N 1
ATOM 715 C CA . GLU A 1 91 ? -10.070 -9.354 15.052 1.00 88.00 91 GLU A CA 1
ATOM 716 C C . GLU A 1 91 ? -10.383 -10.834 15.342 1.00 88.00 91 GLU A C 1
ATOM 718 O O . GLU A 1 91 ? -11.311 -11.404 14.761 1.00 88.00 91 GLU A O 1
ATOM 723 N N . SER A 1 92 ? -9.683 -11.437 16.310 1.00 87.75 92 SER A N 1
ATOM 724 C CA . SER A 1 92 ? -9.968 -12.796 16.793 1.00 87.75 92 SER A CA 1
ATOM 725 C C . SER A 1 92 ? -11.387 -12.920 17.365 1.00 87.75 92 SER A C 1
ATOM 727 O O . SER A 1 92 ? -12.109 -13.874 17.080 1.00 87.75 92 SER A O 1
ATOM 729 N N . ALA A 1 93 ? -11.845 -11.922 18.124 1.00 84.38 93 ALA A N 1
ATOM 730 C CA . ALA A 1 93 ? -13.203 -11.919 18.652 1.00 84.38 93 ALA A CA 1
ATOM 731 C C . ALA A 1 93 ? -14.263 -11.839 17.538 1.00 84.38 93 ALA A C 1
ATOM 733 O O . ALA A 1 93 ? -15.225 -12.605 17.544 1.00 84.38 93 ALA A O 1
ATOM 734 N N . VAL A 1 94 ? -14.074 -10.960 16.550 1.00 83.31 94 VAL A N 1
ATOM 735 C CA . VAL A 1 94 ? -15.001 -10.784 15.420 1.00 83.31 94 VAL A CA 1
ATOM 736 C C . VAL A 1 94 ? -15.078 -12.037 14.546 1.00 83.31 94 VAL A C 1
ATOM 738 O O . VAL A 1 94 ? -16.174 -12.444 14.167 1.00 83.31 94 VAL A O 1
ATOM 741 N N . THR A 1 95 ? -13.953 -12.697 14.261 1.00 88.69 95 THR A N 1
ATOM 742 C CA . THR A 1 95 ? -13.955 -13.962 13.500 1.00 88.69 95 THR A CA 1
ATOM 743 C C . THR A 1 95 ? -14.717 -15.069 14.232 1.00 88.69 95 THR A C 1
ATOM 745 O O . THR A 1 95 ? -15.514 -15.774 13.613 1.00 88.69 95 THR A O 1
ATOM 748 N N . LYS A 1 96 ? -14.573 -15.174 15.561 1.00 88.25 96 LYS A N 1
ATOM 749 C CA . LYS A 1 96 ? -15.361 -16.104 16.390 1.00 88.25 96 LYS A CA 1
ATOM 750 C C . LYS A 1 96 ? -16.852 -15.769 16.401 1.00 88.25 96 LYS A C 1
ATOM 752 O O . LYS A 1 96 ? -17.669 -16.686 16.361 1.00 88.25 96 LYS A O 1
ATOM 757 N N . LEU A 1 97 ? -17.216 -14.485 16.437 1.00 84.56 97 LEU A N 1
ATOM 758 C CA . LEU A 1 97 ? -18.614 -14.050 16.344 1.00 84.56 97 LEU A CA 1
ATOM 759 C C . LEU A 1 97 ? -19.230 -14.426 14.990 1.00 84.56 97 LEU A C 1
ATOM 761 O O . LEU A 1 97 ? -20.316 -14.995 14.961 1.00 84.56 97 LEU A O 1
ATOM 765 N N . LEU A 1 98 ? -18.515 -14.181 13.888 1.00 85.06 98 LEU A N 1
ATOM 766 C CA . LEU A 1 98 ? -18.948 -14.555 12.537 1.00 85.06 98 LEU A CA 1
ATOM 767 C C . LEU A 1 98 ? -19.074 -16.074 12.347 1.00 85.06 98 LEU A C 1
ATOM 769 O O . LEU A 1 98 ? -19.909 -16.525 11.571 1.00 85.06 98 LEU A O 1
ATOM 773 N N . ASN A 1 99 ? -18.286 -16.866 13.078 1.00 87.06 99 ASN A N 1
ATOM 774 C CA . ASN A 1 99 ? -18.348 -18.329 13.061 1.00 87.06 99 ASN A CA 1
ATOM 775 C C . ASN A 1 99 ? -19.363 -18.913 14.072 1.00 87.06 99 ASN A C 1
ATOM 777 O O . ASN A 1 99 ? -19.300 -20.096 14.399 1.00 87.06 99 ASN A O 1
ATOM 781 N N . ASN A 1 100 ? -20.264 -18.091 14.629 1.00 84.31 100 ASN A N 1
ATOM 782 C CA . ASN A 1 100 ? -21.242 -18.480 15.658 1.00 84.31 100 ASN A CA 1
ATOM 783 C C . ASN A 1 100 ? -20.620 -19.125 16.917 1.00 84.31 100 ASN A C 1
ATOM 785 O O . ASN A 1 100 ? -21.275 -19.861 17.654 1.00 84.31 100 ASN A O 1
ATOM 789 N N . ALA A 1 101 ? -19.354 -18.821 17.207 1.00 83.56 101 ALA A N 1
ATOM 790 C CA . ALA A 1 101 ? -18.577 -19.377 18.311 1.00 83.56 101 ALA A CA 1
ATOM 791 C C . ALA A 1 101 ? -18.440 -18.384 19.482 1.00 83.56 101 ALA A C 1
ATOM 793 O O . ALA A 1 101 ? -17.413 -18.338 20.161 1.00 83.56 101 ALA A O 1
ATOM 794 N N . ALA A 1 102 ? -19.482 -17.589 19.760 1.00 76.81 102 ALA A N 1
ATOM 795 C CA . ALA A 1 102 ? -19.467 -16.561 20.811 1.00 76.81 102 ALA A CA 1
ATOM 796 C C . ALA A 1 102 ? -19.154 -17.121 22.219 1.00 76.81 102 ALA A C 1
ATOM 798 O O . ALA A 1 102 ? -18.566 -16.432 23.056 1.00 76.81 102 ALA A O 1
ATOM 799 N N . GLY A 1 103 ? -19.483 -18.392 22.479 1.00 76.75 103 GLY A N 1
ATOM 800 C CA . GLY A 1 103 ? -19.134 -19.088 23.724 1.00 76.75 103 GLY A CA 1
ATOM 801 C C . GLY A 1 103 ? -17.627 -19.315 23.929 1.00 76.75 103 GLY A C 1
ATOM 802 O O . GLY A 1 103 ? -17.193 -19.497 25.064 1.00 76.75 103 GLY A O 1
ATOM 803 N N . GLN A 1 104 ? -16.821 -19.252 22.863 1.00 83.00 104 GLN A N 1
ATOM 804 C CA . GLN A 1 104 ? -15.366 -19.477 22.878 1.00 83.00 104 GLN A CA 1
ATOM 805 C C . GLN A 1 104 ? -14.548 -18.180 23.018 1.00 83.00 104 GLN A C 1
ATOM 807 O O . GLN A 1 104 ? -13.317 -18.198 22.918 1.00 83.00 104 GLN A O 1
ATOM 812 N N . LEU A 1 105 ? -15.214 -17.042 23.232 1.00 83.69 105 LEU A N 1
ATOM 813 C CA . LEU A 1 105 ? -14.544 -15.767 23.476 1.00 83.69 105 LEU A CA 1
ATOM 814 C C . LEU A 1 105 ? -13.864 -15.782 24.850 1.00 83.69 105 LEU A C 1
ATOM 816 O O . LEU A 1 105 ? -14.521 -16.036 25.866 1.00 83.69 105 LEU A O 1
ATOM 820 N N . SER A 1 106 ? -12.574 -15.458 24.883 1.00 86.25 106 SER A N 1
ATOM 821 C CA . SER A 1 106 ? -11.818 -15.206 26.113 1.00 86.25 106 SER A CA 1
ATOM 822 C C . SER A 1 106 ? -12.276 -13.911 26.800 1.00 86.25 106 SER A C 1
ATOM 824 O O . SER A 1 106 ? -13.001 -13.107 26.216 1.00 86.25 106 SER A O 1
ATOM 826 N N . ALA A 1 107 ? -11.856 -13.679 28.047 1.00 82.94 107 ALA A N 1
ATOM 827 C CA . ALA A 1 107 ? -12.198 -12.444 28.761 1.00 82.94 107 ALA A CA 1
ATOM 828 C C . ALA A 1 107 ? -11.706 -11.185 28.018 1.00 82.94 107 ALA A C 1
ATOM 830 O O . ALA A 1 107 ? -12.477 -10.246 27.839 1.00 82.94 107 ALA A O 1
ATOM 831 N N . VAL A 1 108 ? -10.471 -11.224 27.505 1.00 82.38 108 VAL A N 1
ATOM 832 C CA . VAL A 1 108 ? -9.838 -10.119 26.763 1.00 82.38 108 VAL A CA 1
ATOM 833 C C . VAL A 1 108 ? -10.528 -9.880 25.416 1.00 82.38 108 VAL A C 1
ATOM 835 O O . VAL A 1 108 ? -10.729 -8.743 24.999 1.00 82.38 108 VAL A O 1
ATOM 838 N N . GLU A 1 109 ? -10.949 -10.952 24.741 1.00 83.12 109 GLU A N 1
ATOM 839 C CA . GLU A 1 109 ? -11.730 -10.858 23.503 1.00 83.12 109 GLU A CA 1
ATOM 840 C C . GLU A 1 109 ? -13.135 -10.301 23.755 1.00 83.12 109 GLU A C 1
ATOM 842 O O . GLU A 1 109 ? -13.637 -9.512 22.967 1.00 83.12 109 GLU A O 1
ATOM 847 N N . ARG A 1 110 ? -13.792 -10.661 24.863 1.00 80.06 110 ARG A N 1
ATOM 848 C CA . ARG A 1 110 ? -15.108 -10.089 25.20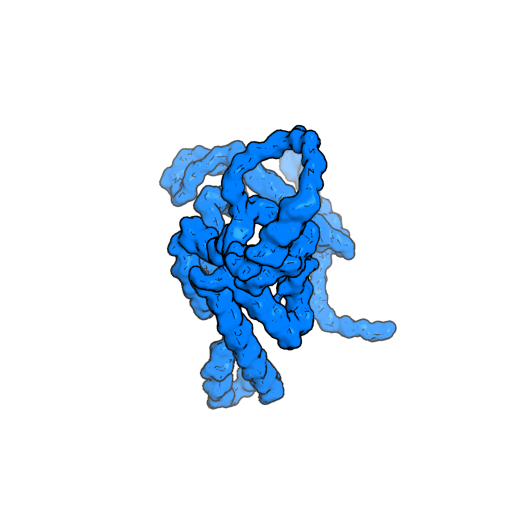2 1.00 80.06 110 ARG A CA 1
ATOM 849 C C . ARG A 1 110 ? -15.024 -8.605 25.525 1.00 80.06 110 ARG A C 1
ATOM 851 O O . ARG A 1 110 ? -15.958 -7.877 25.199 1.00 80.06 110 ARG A O 1
ATOM 858 N N . GLU A 1 111 ? -13.944 -8.184 26.174 1.00 74.81 111 GLU A N 1
ATOM 859 C CA . GLU A 1 111 ? -13.674 -6.779 26.466 1.00 74.81 111 GLU A CA 1
ATOM 860 C C . GLU A 1 111 ? -13.418 -5.988 25.177 1.00 74.81 111 GLU A C 1
ATOM 862 O O . GLU A 1 111 ? -13.989 -4.913 25.001 1.00 74.81 111 GLU A O 1
ATOM 867 N N . SER A 1 112 ? -12.672 -6.554 24.221 1.00 76.62 112 SER A N 1
ATOM 868 C CA . SER A 1 112 ? -12.400 -5.890 22.939 1.00 76.62 112 SER A CA 1
ATOM 869 C C . SER A 1 112 ? -13.663 -5.667 22.092 1.00 76.62 112 SER A C 1
ATOM 871 O O . SER A 1 112 ? -13.749 -4.660 21.394 1.00 76.62 112 SER A O 1
ATOM 873 N N . VAL A 1 113 ? -14.671 -6.545 22.188 1.00 73.06 113 VAL A N 1
ATOM 874 C CA . VAL A 1 113 ? -15.961 -6.414 21.475 1.00 73.06 113 VAL A CA 1
ATOM 875 C C . VAL A 1 113 ? -17.115 -5.922 22.353 1.00 73.06 113 VAL A C 1
ATOM 877 O O . VAL A 1 113 ? -18.281 -6.091 21.991 1.00 73.06 113 VAL A O 1
ATOM 880 N N . CYS A 1 114 ? -16.837 -5.308 23.506 1.00 71.56 114 CYS A N 1
ATOM 881 C CA . CYS A 1 114 ? -17.889 -4.822 24.407 1.00 71.56 114 CYS A CA 1
ATOM 882 C C . CYS A 1 114 ? -18.862 -3.849 23.714 1.00 71.56 114 CYS A C 1
ATOM 884 O O . CYS A 1 114 ? -20.069 -3.946 23.917 1.00 71.56 114 CYS A O 1
ATOM 886 N N . GLY A 1 115 ? -18.360 -2.989 22.820 1.00 69.69 115 GLY A N 1
ATOM 887 C CA . GLY A 1 115 ? -19.170 -2.048 22.040 1.00 69.69 115 GLY A CA 1
ATOM 888 C C . GLY A 1 115 ? -20.054 -2.687 20.961 1.00 69.69 115 GLY A C 1
ATOM 889 O O . GLY A 1 115 ? -20.890 -2.000 20.386 1.00 69.69 115 GLY A O 1
ATOM 890 N N . LEU A 1 116 ? -19.888 -3.985 20.686 1.00 70.69 116 LEU A N 1
ATOM 891 C CA . LEU A 1 116 ? -20.720 -4.749 19.751 1.00 70.69 116 LEU A CA 1
ATOM 892 C C . LEU A 1 116 ? -21.824 -5.541 20.468 1.00 70.69 116 LEU A C 1
ATOM 894 O O . LEU A 1 116 ? -22.571 -6.261 19.812 1.00 70.69 116 LEU A O 1
ATOM 898 N N . GLN A 1 117 ? -21.928 -5.456 21.799 1.00 71.50 117 GLN A N 1
ATOM 899 C CA . GLN A 1 117 ? -22.988 -6.125 22.554 1.00 71.50 117 GLN A CA 1
ATOM 900 C C . GLN A 1 117 ? -24.330 -5.416 22.353 1.00 71.50 117 GLN A C 1
ATOM 902 O O . GLN A 1 117 ? -24.454 -4.209 22.557 1.00 71.50 117 GLN A O 1
ATOM 907 N N . MET A 1 118 ? -25.353 -6.186 21.991 1.00 56.78 118 MET A N 1
ATOM 908 C CA . MET A 1 118 ? -26.724 -5.701 21.868 1.00 56.78 118 MET A CA 1
ATOM 909 C C . MET A 1 118 ? -27.415 -5.882 23.223 1.00 56.78 118 MET A C 1
ATOM 911 O O . MET A 1 118 ? -27.907 -6.961 23.545 1.00 56.78 118 MET A O 1
ATOM 915 N N . ASN A 1 119 ? -27.438 -4.835 24.049 1.00 54.84 119 ASN A N 1
ATOM 916 C CA . ASN A 1 119 ? -28.247 -4.835 25.268 1.00 54.84 119 ASN A CA 1
ATOM 917 C C . ASN A 1 119 ? -29.694 -4.452 24.920 1.00 54.84 119 ASN A C 1
ATOM 919 O O . ASN A 1 119 ? -29.930 -3.379 24.370 1.00 54.84 119 ASN A O 1
ATOM 923 N N . SER A 1 120 ? -30.675 -5.274 25.304 1.00 33.59 120 SER A N 1
ATOM 924 C CA . SER A 1 120 ? -32.022 -4.751 25.589 1.00 33.59 120 SER A CA 1
ATOM 925 C C . SER A 1 120 ? -32.016 -4.102 26.990 1.00 33.59 120 SER A C 1
ATOM 927 O O . SER A 1 120 ? -31.210 -4.509 27.829 1.00 33.59 120 SER A O 1
ATOM 929 N N . PRO A 1 121 ? -32.813 -3.046 27.237 1.00 45.44 121 PRO A N 1
ATOM 930 C CA . PRO A 1 121 ? -32.391 -1.891 28.031 1.00 45.44 121 PRO A CA 1
ATOM 931 C C . PRO A 1 121 ? -32.640 -2.005 29.544 1.00 45.44 121 PRO A C 1
ATOM 933 O O . PRO A 1 121 ? -33.386 -2.859 30.014 1.00 45.44 121 PRO A O 1
ATOM 936 N N . ALA A 1 122 ? -32.094 -0.999 30.238 1.00 31.59 122 ALA A N 1
ATOM 937 C CA . ALA A 1 122 ? -32.449 -0.467 31.558 1.00 31.59 122 ALA A CA 1
ATOM 938 C C . ALA A 1 122 ? -31.596 -0.916 32.759 1.00 31.59 122 ALA A C 1
ATOM 940 O O . ALA A 1 122 ? -31.747 -1.993 33.328 1.00 31.59 122 ALA A O 1
ATOM 941 N N . THR A 1 123 ? -30.731 0.017 33.165 1.00 42.56 123 THR A N 1
ATOM 942 C CA . THR A 1 123 ? -30.511 0.484 34.540 1.00 42.56 123 THR A CA 1
ATOM 943 C C . THR A 1 123 ? -31.144 -0.371 35.640 1.00 42.56 123 THR A C 1
ATOM 945 O O . THR A 1 123 ? -32.339 -0.259 35.902 1.00 42.56 123 THR A O 1
ATOM 948 N N . GLN A 1 124 ? -30.326 -1.111 36.385 1.00 32.94 124 GLN A N 1
ATOM 949 C CA . GLN A 1 124 ? -30.626 -1.389 37.786 1.00 32.94 124 GLN A CA 1
ATOM 950 C C . GLN A 1 124 ? -29.390 -1.106 38.632 1.00 32.94 124 GLN A C 1
ATOM 952 O O . GLN A 1 124 ? -28.344 -1.737 38.493 1.00 32.94 124 GLN A O 1
ATOM 957 N N . ASN A 1 125 ? -29.553 -0.095 39.483 1.00 29.77 125 ASN A N 1
ATOM 958 C CA . ASN A 1 125 ? -28.733 0.189 40.650 1.00 29.77 125 ASN A CA 1
ATOM 959 C C . ASN A 1 125 ? -28.472 -1.097 41.459 1.00 29.77 125 ASN A C 1
ATOM 961 O O . ASN A 1 125 ? -29.348 -1.967 41.498 1.00 29.77 125 ASN A O 1
ATOM 965 N N . PRO A 1 126 ? -27.333 -1.216 42.162 1.00 35.47 126 PRO A N 1
ATOM 966 C CA . PRO A 1 126 ? -27.108 -2.339 43.056 1.00 35.47 126 PRO A CA 1
ATOM 967 C C . PRO A 1 126 ? -28.048 -2.201 44.261 1.00 35.47 126 PRO A C 1
ATOM 969 O O . PRO A 1 126 ? -27.850 -1.350 45.123 1.00 35.47 126 PRO A O 1
ATOM 972 N N . SER A 1 127 ? -29.103 -3.015 44.307 1.00 36.62 127 SER A N 1
ATOM 973 C CA . SER A 1 127 ? -29.866 -3.259 45.529 1.00 36.62 127 SER A CA 1
ATOM 974 C C . SER A 1 127 ? -29.623 -4.699 45.958 1.00 36.62 127 SER A C 1
ATOM 976 O O . SER A 1 127 ? -30.042 -5.645 45.291 1.00 36.62 127 SER A O 1
ATOM 978 N N . ASP A 1 128 ? -28.909 -4.836 47.072 1.00 44.28 128 ASP A N 1
ATOM 979 C CA . ASP A 1 128 ? -28.689 -6.079 47.797 1.00 44.28 128 ASP A CA 1
ATOM 980 C C . ASP A 1 128 ? -30.017 -6.718 48.224 1.00 44.28 128 ASP A C 1
ATOM 982 O O . ASP A 1 128 ? -30.674 -6.240 49.150 1.00 44.28 128 ASP A O 1
ATOM 986 N N . LYS A 1 129 ? -30.385 -7.849 47.608 1.00 36.12 129 LYS A N 1
ATOM 987 C CA . LYS A 1 129 ? -31.221 -8.886 48.239 1.00 36.12 129 LYS A CA 1
ATOM 988 C C . LYS A 1 129 ? -30.769 -10.287 47.796 1.00 36.12 129 LYS A C 1
ATOM 990 O O . LYS A 1 129 ? -30.585 -10.504 46.598 1.00 36.12 129 LYS A O 1
ATOM 995 N N . PRO A 1 130 ? -30.615 -11.265 48.711 1.00 38.16 130 PRO A N 1
ATOM 996 C CA . PRO A 1 130 ? -30.249 -12.629 48.340 1.00 38.16 130 PRO A CA 1
ATOM 997 C C . PRO A 1 130 ? -31.435 -13.354 47.681 1.00 38.16 130 PRO A C 1
ATOM 999 O O . PRO A 1 130 ? -32.534 -13.388 48.234 1.00 38.16 130 PRO A O 1
ATOM 1002 N N . LEU A 1 131 ? -31.204 -13.952 46.509 1.00 45.28 131 LEU A N 1
ATOM 1003 C CA . LEU A 1 131 ? -32.189 -14.745 45.755 1.00 45.28 131 LEU A CA 1
ATOM 1004 C C . LEU A 1 131 ? -32.493 -16.092 46.442 1.00 45.28 131 LEU A C 1
ATOM 1006 O O . LEU A 1 131 ? -31.602 -16.714 47.028 1.00 45.28 131 LEU A O 1
ATOM 1010 N N . THR A 1 132 ? -33.733 -16.581 46.322 1.00 51.22 132 THR A N 1
ATOM 1011 C CA . THR A 1 132 ? -34.202 -17.837 46.949 1.00 51.22 132 THR A CA 1
ATOM 1012 C C . THR A 1 132 ? -34.078 -19.057 46.019 1.00 51.22 132 THR A C 1
ATOM 1014 O O . THR A 1 132 ? -34.083 -18.954 44.791 1.00 51.22 132 THR A O 1
ATOM 1017 N N . LEU A 1 133 ? -33.981 -20.258 46.613 1.00 47.25 133 LEU A N 1
ATOM 1018 C CA . LEU A 1 133 ? -33.741 -21.555 45.945 1.00 47.25 133 LEU A CA 1
ATOM 1019 C C . LEU A 1 133 ? -34.590 -21.856 44.676 1.00 47.25 133 LEU A C 1
ATOM 1021 O O . LEU A 1 133 ? -34.034 -22.418 43.726 1.00 47.25 133 LEU A O 1
ATOM 1025 N N . PRO A 1 134 ? -35.890 -21.493 44.589 1.00 42.06 134 PRO A N 1
ATOM 1026 C CA . PRO A 1 134 ? -36.726 -21.803 43.422 1.00 42.06 134 PRO A CA 1
ATOM 1027 C C . PRO A 1 134 ? -36.374 -20.983 42.170 1.00 42.06 134 PRO A C 1
ATOM 1029 O O . PRO A 1 134 ? -36.608 -21.432 41.044 1.00 42.06 134 PRO A O 1
ATOM 1032 N N . GLU A 1 135 ? -35.775 -19.801 42.340 1.00 50.53 135 GLU A N 1
ATOM 1033 C CA . GLU A 1 135 ? -35.381 -18.909 41.239 1.00 50.53 135 GLU A CA 1
ATOM 1034 C C . GLU A 1 135 ? -34.136 -19.436 40.507 1.00 50.53 135 GLU A C 1
ATOM 1036 O O . GLU A 1 135 ? -33.999 -19.273 39.291 1.00 50.53 135 GLU A O 1
ATOM 1041 N N . ARG A 1 136 ? -33.268 -20.175 41.216 1.00 49.59 136 ARG A N 1
ATOM 1042 C CA . ARG A 1 136 ? -32.107 -20.880 40.640 1.00 49.59 136 ARG A CA 1
ATOM 1043 C C . ARG A 1 136 ? -32.507 -22.058 39.745 1.00 49.59 136 ARG A C 1
ATOM 1045 O O . ARG A 1 136 ? -31.790 -22.365 38.795 1.00 49.59 136 ARG A O 1
ATOM 1052 N N . ALA A 1 137 ? -33.647 -22.699 40.009 1.00 42.62 137 ALA A N 1
ATOM 1053 C CA . ALA A 1 137 ? -34.086 -23.892 39.282 1.00 42.62 137 ALA A CA 1
ATOM 1054 C C . ALA A 1 137 ? -34.748 -23.571 37.928 1.00 42.62 137 ALA A C 1
ATOM 1056 O O . ALA A 1 137 ? -34.572 -24.316 36.962 1.00 42.62 137 ALA A O 1
ATOM 1057 N N . LYS A 1 138 ? -35.456 -22.438 37.810 1.00 44.50 138 LYS A N 1
ATOM 1058 C CA . LYS A 1 138 ? -36.170 -22.063 36.573 1.00 44.50 138 LYS A CA 1
ATOM 1059 C C . LYS A 1 138 ? -35.271 -21.506 35.459 1.00 44.50 138 LYS A C 1
ATOM 1061 O O . LYS A 1 138 ? -35.691 -21.491 34.307 1.00 44.50 138 LYS A O 1
ATOM 1066 N N . LYS A 1 139 ? -34.015 -21.137 35.745 1.00 46.66 139 LYS A N 1
ATOM 1067 C CA . LYS A 1 139 ? -33.046 -20.711 34.711 1.00 46.66 139 LYS A CA 1
ATOM 1068 C C . LYS A 1 139 ? -32.442 -21.861 33.892 1.00 46.66 139 LYS A C 1
ATOM 1070 O O . LYS A 1 139 ? -31.846 -21.601 32.855 1.00 46.66 139 LYS A O 1
ATOM 1075 N N . ARG A 1 140 ? -32.605 -23.125 34.304 1.00 40.38 140 ARG A N 1
ATOM 1076 C CA . ARG A 1 140 ? -31.989 -24.283 33.621 1.00 40.38 140 ARG A CA 1
ATOM 1077 C C . ARG A 1 140 ? -32.765 -24.826 32.412 1.00 40.38 140 ARG A C 1
ATOM 1079 O O . ARG A 1 140 ? -32.272 -25.738 31.764 1.00 40.38 140 ARG A O 1
ATOM 1086 N N . LYS A 1 141 ? -33.944 -24.285 32.081 1.00 35.84 141 LYS A N 1
ATOM 1087 C CA . LYS A 1 141 ? -34.774 -24.755 30.952 1.00 35.84 141 LYS A CA 1
ATOM 1088 C C . LYS A 1 141 ? -35.220 -23.619 30.025 1.00 35.84 141 LYS A C 1
ATOM 1090 O O . LYS A 1 141 ? -36.408 -23.416 29.805 1.00 35.84 141 LYS A O 1
ATOM 1095 N N . LYS A 1 142 ? -34.257 -22.882 29.471 1.00 38.34 142 LYS A N 1
ATOM 1096 C CA . LYS A 1 142 ? -34.478 -22.041 28.283 1.00 38.34 142 LYS A CA 1
ATOM 1097 C C . LYS A 1 142 ? -33.319 -22.216 27.299 1.00 38.34 142 LYS A C 1
ATOM 1099 O O . LYS A 1 142 ? -32.566 -21.298 27.017 1.00 38.34 142 LYS A O 1
ATOM 1104 N N . THR A 1 143 ? -33.142 -23.448 26.838 1.00 38.78 143 THR A N 1
ATOM 1105 C CA . THR A 1 143 ? -32.331 -23.783 25.664 1.00 38.78 143 THR A CA 1
ATOM 1106 C C . THR A 1 143 ? -33.187 -23.608 24.418 1.00 38.78 143 THR A C 1
ATOM 1108 O O . THR A 1 143 ? -33.967 -24.504 24.117 1.00 38.78 143 THR A O 1
ATOM 1111 N N . SER A 1 144 ? -33.061 -22.451 23.762 1.00 34.28 144 SER A N 1
ATOM 1112 C CA . SER A 1 144 ? -33.205 -22.219 22.309 1.00 34.28 144 SER A CA 1
ATOM 1113 C C . SER A 1 144 ? -33.501 -20.728 22.068 1.00 34.28 144 SER A C 1
ATOM 1115 O O . SER A 1 144 ? -34.483 -20.224 22.611 1.00 34.28 144 SER A O 1
ATOM 1117 N N . HIS A 1 145 ? -32.672 -20.066 21.250 1.00 31.84 145 HIS A N 1
ATOM 1118 C CA . HIS A 1 145 ? -32.553 -18.619 20.958 1.00 31.84 145 HIS A CA 1
ATOM 1119 C C . HIS A 1 145 ? -31.631 -17.798 21.878 1.00 31.84 145 HIS A C 1
ATOM 1121 O O . HIS A 1 145 ? -32.059 -16.932 22.634 1.00 31.84 145 HIS A O 1
ATOM 1127 N N . GLU A 1 146 ? -30.325 -18.027 21.723 1.00 38.97 146 GLU A N 1
ATOM 1128 C CA . GLU A 1 146 ? -29.231 -17.121 22.119 1.00 38.97 146 GLU A CA 1
ATOM 1129 C C . GLU A 1 146 ? -28.812 -16.223 20.931 1.00 38.97 146 GLU A C 1
ATOM 1131 O O . GLU A 1 146 ? -27.645 -15.894 20.749 1.00 38.97 146 GLU A O 1
ATOM 1136 N N . GLU A 1 147 ? -29.755 -15.900 20.045 1.00 45.00 147 GLU A N 1
ATOM 1137 C CA . GLU A 1 147 ? -29.419 -15.627 18.644 1.00 45.00 147 GLU A CA 1
ATOM 1138 C C . GLU A 1 147 ? -28.779 -14.253 18.396 1.00 45.00 147 GLU A C 1
ATOM 1140 O O . GLU A 1 147 ? -28.075 -14.108 17.408 1.00 45.00 147 GLU A O 1
ATOM 1145 N N . PHE A 1 148 ? -28.901 -13.269 19.299 1.00 52.12 148 PHE A N 1
ATOM 1146 C CA . PHE A 1 148 ? -28.264 -11.956 19.094 1.00 52.12 148 PHE A CA 1
ATOM 1147 C C . PHE A 1 148 ? -27.798 -11.291 20.398 1.00 52.12 148 PHE A C 1
ATOM 1149 O O . PHE A 1 148 ? -28.317 -10.255 20.807 1.00 52.12 148 PHE A O 1
ATOM 1156 N N . LYS A 1 149 ? -26.790 -11.870 21.069 1.00 67.50 149 LYS A N 1
ATOM 1157 C CA . LYS A 1 149 ? -26.047 -11.161 22.138 1.00 67.50 149 LYS A CA 1
ATOM 1158 C C . LYS A 1 149 ? -25.130 -10.063 21.577 1.00 67.50 149 LYS A C 1
ATOM 1160 O O . LYS A 1 149 ? -24.836 -9.083 22.260 1.00 67.50 149 LYS A O 1
ATOM 1165 N N . TYR A 1 150 ? -24.675 -10.234 20.342 1.00 67.06 150 TYR A N 1
ATOM 1166 C CA . TYR A 1 150 ? -23.767 -9.325 19.654 1.00 67.06 150 TYR A CA 1
ATOM 1167 C C . TYR A 1 150 ? -24.379 -8.880 18.328 1.00 67.06 150 TYR A C 1
ATOM 1169 O O . TYR A 1 150 ? -25.198 -9.592 17.746 1.00 67.06 150 TYR A O 1
ATOM 1177 N N . LEU A 1 151 ? -23.978 -7.699 17.862 1.00 68.75 151 LEU A N 1
ATOM 1178 C CA . LEU A 1 151 ? -24.312 -7.200 16.539 1.00 68.75 151 LEU A CA 1
ATOM 1179 C C . LEU A 1 151 ? -23.735 -8.141 15.476 1.00 68.75 151 LEU A C 1
ATOM 1181 O O . LEU A 1 151 ? -22.611 -8.636 15.604 1.00 68.75 151 LEU A O 1
ATOM 1185 N N . ASP A 1 152 ? -24.497 -8.353 14.410 1.00 72.69 152 ASP A N 1
ATOM 1186 C CA . ASP A 1 152 ? -24.016 -9.064 13.235 1.00 72.69 152 ASP A CA 1
ATOM 1187 C C . ASP A 1 152 ? -22.806 -8.335 12.647 1.00 72.69 152 ASP A C 1
ATOM 1189 O O . ASP A 1 152 ? -22.929 -7.223 12.148 1.00 72.69 152 ASP A O 1
ATOM 1193 N N . CYS A 1 153 ? -21.629 -8.952 12.716 1.00 71.81 153 CYS A N 1
ATOM 1194 C CA . CYS A 1 153 ? -20.366 -8.323 12.345 1.00 71.81 153 CYS A CA 1
ATOM 1195 C C . CYS A 1 153 ? -20.092 -8.326 10.832 1.00 71.81 153 CYS A C 1
ATOM 1197 O O . CYS A 1 153 ? -19.016 -7.897 10.424 1.00 71.81 153 CYS A O 1
ATOM 1199 N N . ARG A 1 154 ? -21.029 -8.774 9.980 1.00 75.81 154 ARG A N 1
ATOM 1200 C CA . ARG A 1 154 ? -20.856 -8.793 8.511 1.00 75.81 154 ARG A CA 1
ATOM 1201 C C . ARG A 1 154 ? -20.653 -7.406 7.890 1.00 75.81 154 ARG A C 1
ATOM 1203 O O . ARG A 1 154 ? -20.089 -7.302 6.805 1.00 75.81 154 ARG A O 1
ATOM 1210 N N . PHE A 1 155 ? -21.047 -6.334 8.585 1.00 68.62 155 PHE A N 1
ATOM 1211 C CA . PHE A 1 155 ? -20.733 -4.962 8.164 1.00 68.62 155 PHE A CA 1
ATOM 1212 C C . PHE A 1 155 ? -19.238 -4.620 8.290 1.00 68.62 155 PHE A C 1
ATOM 1214 O O . PHE A 1 155 ? -18.774 -3.675 7.648 1.00 68.62 155 PHE A O 1
ATOM 1221 N N . LEU A 1 156 ? -18.479 -5.354 9.116 1.00 70.25 156 LEU A N 1
ATOM 1222 C CA . LEU A 1 156 ? -17.039 -5.172 9.266 1.00 70.25 156 LEU A CA 1
ATOM 1223 C C . LEU A 1 156 ? -16.323 -5.838 8.095 1.00 70.25 156 LEU A C 1
ATOM 1225 O O . LEU A 1 156 ? -16.374 -7.053 7.899 1.00 70.25 156 LEU A O 1
ATOM 1229 N N . ARG A 1 157 ? -15.639 -5.014 7.309 1.00 72.56 157 ARG A N 1
ATOM 1230 C CA . ARG A 1 157 ? -14.987 -5.443 6.076 1.00 72.56 157 ARG A CA 1
ATOM 1231 C C . ARG A 1 157 ? -13.522 -5.773 6.324 1.00 72.56 157 ARG A C 1
ATOM 1233 O O . ARG A 1 157 ? -12.854 -4.998 7.007 1.00 72.56 157 ARG A O 1
ATOM 1240 N N . PRO A 1 158 ? -12.999 -6.864 5.738 1.00 71.88 158 PRO A N 1
ATOM 1241 C CA . PRO A 1 158 ? -11.599 -7.259 5.885 1.00 71.88 158 PRO A CA 1
ATOM 1242 C C . PRO A 1 158 ? -10.628 -6.274 5.236 1.00 71.88 158 PRO A C 1
ATOM 1244 O O . PRO A 1 158 ? -9.470 -6.185 5.632 1.00 71.88 158 PRO A O 1
ATOM 1247 N N . THR A 1 159 ? -11.087 -5.536 4.227 1.00 67.19 159 THR A N 1
ATOM 1248 C CA . THR A 1 159 ? -10.262 -4.607 3.464 1.00 67.19 159 THR A CA 1
ATOM 1249 C C . THR A 1 159 ? -10.882 -3.216 3.464 1.00 67.19 159 THR A C 1
ATOM 1251 O O . THR A 1 159 ? -12.101 -3.036 3.411 1.00 67.19 159 THR A O 1
ATOM 1254 N N . SER A 1 160 ? -10.023 -2.195 3.448 1.00 57.88 160 SER A N 1
ATOM 1255 C CA . SER A 1 160 ? -10.412 -0.781 3.335 1.00 57.88 160 SER A CA 1
ATOM 1256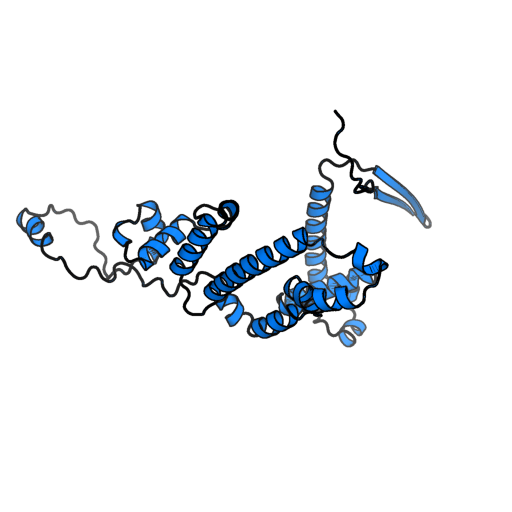 C C . SER A 1 160 ? -10.988 -0.428 1.947 1.00 57.88 160 SER A C 1
ATOM 1258 O O . SER A 1 160 ? -11.133 0.739 1.594 1.00 57.88 160 SER A O 1
ATOM 1260 N N . ASN A 1 161 ? -11.344 -1.418 1.123 1.00 59.28 161 ASN A N 1
ATOM 1261 C CA . ASN A 1 161 ? -11.796 -1.215 -0.252 1.00 59.28 161 ASN A CA 1
ATOM 1262 C C . ASN A 1 161 ? -13.065 -0.361 -0.333 1.00 59.28 161 ASN A C 1
ATOM 1264 O O . ASN A 1 161 ? -13.235 0.364 -1.305 1.00 59.28 161 ASN A O 1
ATOM 1268 N N . ILE A 1 162 ? -13.923 -0.373 0.693 1.00 57.16 162 ILE A N 1
ATOM 1269 C CA . ILE A 1 162 ? -15.064 0.550 0.784 1.00 57.16 162 ILE A CA 1
ATOM 1270 C C . ILE A 1 162 ? -14.604 1.988 1.027 1.00 57.16 162 ILE A C 1
ATOM 1272 O O . ILE A 1 162 ? -15.127 2.892 0.391 1.00 57.16 162 ILE A O 1
ATOM 1276 N N . HIS A 1 163 ? -13.620 2.229 1.899 1.00 58.66 163 HIS A N 1
ATOM 1277 C CA . HIS A 1 163 ? -13.043 3.567 2.061 1.00 58.66 163 HIS A CA 1
ATOM 1278 C C . HIS A 1 163 ? -12.446 4.046 0.740 1.00 58.66 163 HIS A C 1
ATOM 1280 O O . HIS A 1 163 ? -12.704 5.170 0.324 1.00 58.66 163 HIS A O 1
ATOM 1286 N N . ILE A 1 164 ? -11.726 3.167 0.043 1.00 56.06 164 ILE A N 1
ATOM 1287 C CA . ILE A 1 164 ? -11.160 3.463 -1.269 1.00 56.06 164 ILE A CA 1
ATOM 1288 C C . ILE A 1 164 ? -12.280 3.766 -2.281 1.00 56.06 164 ILE A C 1
ATOM 1290 O O . ILE A 1 164 ? -12.245 4.809 -2.914 1.00 56.06 164 ILE A O 1
ATOM 1294 N N . LYS A 1 165 ? -13.336 2.951 -2.378 1.00 60.38 165 LYS A N 1
ATOM 1295 C CA . LYS A 1 165 ? -14.470 3.182 -3.295 1.00 60.38 165 LYS A CA 1
ATOM 1296 C C . LYS A 1 165 ? -15.303 4.428 -2.944 1.00 60.38 165 LYS A C 1
ATOM 1298 O O . LYS A 1 165 ? -15.680 5.173 -3.841 1.00 60.38 165 LYS A O 1
ATOM 1303 N N . LEU A 1 166 ? -15.570 4.681 -1.660 1.00 55.34 166 LEU A N 1
ATOM 1304 C CA . LEU A 1 166 ? -16.396 5.803 -1.182 1.00 55.34 166 LEU A CA 1
ATOM 1305 C C . LEU A 1 166 ? -15.651 7.139 -1.174 1.00 55.34 166 LEU A C 1
ATOM 1307 O O . LEU A 1 166 ? -16.255 8.179 -1.421 1.00 55.34 166 LEU A O 1
ATOM 1311 N N . LYS A 1 167 ? -14.360 7.139 -0.829 1.00 56.38 167 LYS A N 1
ATOM 1312 C CA . LYS A 1 167 ? -13.537 8.356 -0.761 1.00 56.38 167 LYS A CA 1
ATOM 1313 C C . LYS A 1 167 ? -12.745 8.603 -2.041 1.00 56.38 167 LYS A C 1
ATOM 1315 O O . LYS A 1 167 ? -12.337 9.738 -2.268 1.00 56.38 167 LYS A O 1
ATOM 1320 N N . HIS A 1 168 ? -12.590 7.590 -2.897 1.00 57.66 168 HIS A N 1
ATOM 1321 C CA . HIS A 1 168 ? -11.874 7.674 -4.171 1.00 57.66 168 HIS A CA 1
ATOM 1322 C C . HIS A 1 168 ? -12.679 7.005 -5.312 1.00 57.66 168 HIS A C 1
ATOM 1324 O O . HIS A 1 168 ? -12.283 5.956 -5.822 1.00 57.66 168 HIS A O 1
ATOM 1330 N N . PRO A 1 169 ? -13.786 7.621 -5.782 1.00 62.41 169 PRO A N 1
ATOM 1331 C CA . PRO A 1 169 ? -14.669 7.049 -6.813 1.00 62.41 169 PRO A CA 1
ATOM 1332 C C . PRO A 1 169 ? -13.980 6.742 -8.156 1.00 62.41 169 PRO A C 1
ATOM 1334 O O . PRO A 1 169 ? -14.475 5.939 -8.939 1.00 62.41 169 PRO A O 1
ATOM 1337 N N . GLY A 1 170 ? -12.824 7.361 -8.429 1.00 61.03 170 GLY A N 1
ATOM 1338 C CA . GLY A 1 170 ? -12.008 7.101 -9.619 1.00 61.03 170 GLY A CA 1
ATOM 1339 C C . GLY A 1 170 ? -11.019 5.938 -9.482 1.00 61.03 170 GLY A C 1
ATOM 1340 O O . GLY A 1 170 ? -10.375 5.580 -10.468 1.00 61.03 170 GLY A O 1
ATOM 1341 N N . PHE A 1 171 ? -10.872 5.342 -8.291 1.00 62.12 171 PHE A N 1
ATOM 1342 C CA . PHE A 1 171 ? -9.812 4.371 -7.998 1.00 62.12 171 PHE A CA 1
ATOM 1343 C C . PHE A 1 171 ? -9.835 3.160 -8.932 1.00 62.12 171 PHE A C 1
ATOM 1345 O O . PHE A 1 171 ? -8.781 2.726 -9.377 1.00 62.12 171 PHE A O 1
ATOM 1352 N N . ALA A 1 172 ? -11.014 2.640 -9.282 1.00 61.94 172 ALA A N 1
ATOM 1353 C CA . ALA A 1 172 ? -11.123 1.493 -10.184 1.00 61.94 172 ALA A CA 1
ATOM 1354 C C . ALA A 1 172 ? -10.555 1.790 -11.586 1.00 61.94 172 ALA A C 1
ATOM 1356 O O . ALA A 1 172 ? -9.831 0.967 -12.143 1.00 61.94 172 ALA A O 1
ATOM 1357 N N . GLY A 1 173 ? -10.820 2.985 -12.129 1.00 63.66 173 GLY A N 1
ATOM 1358 C CA . GLY A 1 173 ? -10.263 3.427 -13.412 1.00 63.66 173 GLY A CA 1
ATOM 1359 C C . GLY A 1 173 ? -8.762 3.708 -13.331 1.00 63.66 173 GLY A C 1
ATOM 1360 O O . GLY A 1 173 ? -8.011 3.321 -14.220 1.00 63.66 173 GLY A O 1
ATOM 1361 N N . ILE A 1 174 ? -8.310 4.305 -12.227 1.00 57.19 174 ILE A N 1
ATOM 1362 C CA . ILE A 1 174 ? -6.893 4.588 -11.957 1.00 57.19 174 ILE A CA 1
ATOM 1363 C C . ILE A 1 174 ? -6.087 3.293 -11.802 1.00 57.19 174 ILE A C 1
ATOM 1365 O O . ILE A 1 174 ? -5.001 3.175 -12.360 1.00 57.19 174 ILE A O 1
ATOM 1369 N N . TYR A 1 175 ? -6.614 2.315 -11.064 1.00 54.25 175 TYR A N 1
ATOM 1370 C CA . TYR A 1 175 ? -5.998 1.004 -10.876 1.00 54.25 175 TYR A CA 1
ATOM 1371 C C . TYR A 1 175 ? -5.914 0.253 -12.206 1.00 54.25 175 TYR A C 1
ATOM 1373 O O . TYR A 1 175 ? -4.861 -0.280 -12.551 1.00 54.25 175 TYR A O 1
ATOM 1381 N N . ALA A 1 176 ? -6.996 0.271 -12.990 1.00 59.62 176 ALA A N 1
ATOM 1382 C CA . ALA A 1 176 ? -7.012 -0.318 -14.322 1.00 59.62 176 ALA A CA 1
ATOM 1383 C C . ALA A 1 176 ? -5.981 0.334 -15.258 1.00 59.62 176 ALA A C 1
ATOM 1385 O O . ALA A 1 176 ? -5.315 -0.384 -16.001 1.00 59.62 176 ALA A O 1
ATOM 1386 N N . GLU A 1 177 ? -5.804 1.658 -15.198 1.00 56.56 177 GLU A N 1
ATOM 1387 C CA . GLU A 1 177 ? -4.790 2.371 -15.982 1.00 56.56 177 GLU A CA 1
ATOM 1388 C C . GLU A 1 177 ? -3.369 2.041 -15.503 1.00 56.56 177 GLU A C 1
ATOM 1390 O O . GLU A 1 177 ? -2.525 1.681 -16.314 1.00 56.56 177 GLU A O 1
ATOM 1395 N N . ALA A 1 178 ? -3.123 2.058 -14.188 1.00 50.03 178 ALA A N 1
ATOM 1396 C CA . ALA A 1 178 ? -1.814 1.798 -13.582 1.00 50.03 178 ALA A CA 1
ATOM 1397 C C . ALA A 1 178 ? -1.295 0.368 -13.815 1.00 50.03 178 ALA A C 1
ATOM 1399 O O . ALA A 1 178 ? -0.086 0.146 -13.865 1.00 50.03 178 ALA A O 1
ATOM 1400 N N . VAL A 1 179 ? -2.198 -0.607 -13.956 1.00 48.56 179 VAL A N 1
ATOM 1401 C CA . VAL A 1 179 ? -1.862 -2.018 -14.211 1.00 48.56 179 VAL A CA 1
ATOM 1402 C C . VAL A 1 179 ? -1.662 -2.296 -15.712 1.00 48.56 179 VAL A C 1
ATOM 1404 O O . VAL A 1 179 ? -1.222 -3.389 -16.086 1.00 48.56 179 VAL A O 1
ATOM 1407 N N . ARG A 1 180 ? -1.917 -1.323 -16.607 1.00 54.16 180 ARG A N 1
ATOM 1408 C CA . ARG A 1 180 ? -1.680 -1.519 -18.045 1.00 54.16 180 ARG A CA 1
ATOM 1409 C C . ARG A 1 180 ? -0.198 -1.780 -18.331 1.00 54.16 180 ARG A C 1
ATOM 1411 O O . ARG A 1 180 ? 0.665 -1.120 -17.752 1.00 54.16 180 ARG A O 1
ATOM 1418 N N . PRO A 1 181 ? 0.121 -2.65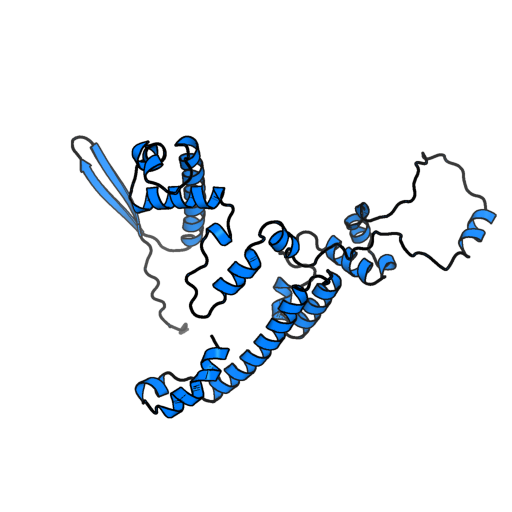4 -19.307 1.00 43.28 181 PRO A N 1
ATOM 1419 C CA . PRO A 1 181 ? 1.496 -3.060 -19.618 1.00 43.28 181 PRO A CA 1
ATOM 1420 C C . PRO A 1 181 ? 2.468 -1.936 -20.028 1.00 43.28 181 PRO A C 1
ATOM 1422 O O . PRO A 1 181 ? 3.646 -2.229 -20.203 1.00 43.28 181 PRO A O 1
ATOM 1425 N N . ASN A 1 182 ? 1.990 -0.696 -20.192 1.00 46.44 182 ASN A N 1
ATOM 1426 C CA . ASN A 1 182 ? 2.749 0.481 -20.626 1.00 46.44 182 ASN A CA 1
ATOM 1427 C C . ASN A 1 182 ? 2.397 1.767 -19.839 1.00 46.44 182 ASN A C 1
ATOM 1429 O O . ASN A 1 182 ? 2.647 2.872 -20.323 1.00 46.44 182 ASN A O 1
ATOM 1433 N N . SER A 1 183 ? 1.793 1.663 -18.649 1.00 44.84 183 SER A N 1
ATOM 1434 C CA . SER A 1 183 ? 1.399 2.854 -17.887 1.00 44.84 183 SER A CA 1
ATOM 1435 C C . SER A 1 183 ? 2.623 3.660 -17.446 1.00 44.84 183 SER A C 1
ATOM 1437 O O . SER A 1 183 ? 3.459 3.171 -16.684 1.00 44.84 183 SER A O 1
ATOM 1439 N N . LYS A 1 184 ? 2.688 4.938 -17.844 1.00 50.41 184 LYS A N 1
ATOM 1440 C CA . LYS A 1 184 ? 3.415 5.943 -17.052 1.00 50.41 184 LYS A CA 1
ATOM 1441 C C . LYS A 1 184 ? 2.771 5.953 -15.664 1.00 50.41 184 LYS A C 1
ATOM 1443 O O . LYS A 1 184 ? 1.554 5.790 -15.578 1.00 50.41 184 LYS A O 1
ATOM 1448 N N . SER A 1 185 ? 3.565 6.052 -14.599 1.00 48.03 185 SER A N 1
ATOM 1449 C CA . SER A 1 185 ? 3.069 6.072 -13.215 1.00 48.03 185 SER A CA 1
ATOM 1450 C C . SER A 1 185 ? 1.808 6.929 -13.113 1.00 48.03 185 SER A C 1
ATOM 1452 O O . SER A 1 185 ? 1.826 8.076 -13.564 1.00 48.03 185 SER A O 1
ATOM 1454 N N . ALA A 1 186 ? 0.720 6.364 -12.585 1.00 52.47 186 ALA A N 1
ATOM 1455 C CA . ALA A 1 186 ? -0.540 7.083 -12.442 1.00 52.47 186 ALA A CA 1
ATOM 1456 C C . ALA A 1 186 ? -0.305 8.459 -11.775 1.00 52.47 186 ALA A C 1
ATOM 1458 O O . ALA A 1 186 ? 0.521 8.534 -10.858 1.00 52.47 186 ALA A O 1
ATOM 1459 N N . PRO A 1 187 ? -0.984 9.536 -12.226 1.00 57.19 187 PRO A N 1
ATOM 1460 C CA . PRO A 1 187 ? -0.767 10.887 -11.706 1.00 57.19 187 PRO A CA 1
ATOM 1461 C C . PRO A 1 187 ? -0.876 10.914 -10.178 1.00 57.19 187 PRO A C 1
ATOM 1463 O O . PRO A 1 187 ? -1.733 10.232 -9.619 1.00 57.19 187 PRO A O 1
ATOM 1466 N N . LEU A 1 188 ? -0.034 11.689 -9.486 1.00 53.75 188 LEU A N 1
ATOM 1467 C CA . LEU A 1 188 ? -0.057 11.793 -8.014 1.00 53.75 188 LEU A CA 1
ATOM 1468 C C . LEU A 1 188 ? -1.461 12.144 -7.484 1.00 53.75 188 LEU A C 1
ATOM 1470 O O . LEU A 1 188 ? -1.912 11.615 -6.471 1.00 53.75 188 LEU A O 1
ATOM 1474 N N . ASP A 1 189 ? -2.184 12.959 -8.242 1.00 53.88 189 ASP A N 1
ATOM 1475 C CA . ASP A 1 189 ? -3.573 13.395 -8.087 1.00 53.88 189 ASP A CA 1
ATOM 1476 C C . ASP A 1 189 ? -4.571 12.234 -7.933 1.00 53.88 189 ASP A C 1
ATOM 1478 O O . ASP A 1 189 ? -5.659 12.403 -7.387 1.00 53.88 189 ASP A O 1
ATOM 1482 N N . ALA A 1 190 ? -4.203 11.053 -8.427 1.00 56.78 190 ALA A N 1
ATOM 1483 C CA . ALA A 1 190 ? -5.013 9.848 -8.415 1.00 56.78 190 ALA A CA 1
ATOM 1484 C C . ALA A 1 190 ? -4.934 9.094 -7.071 1.00 56.78 190 ALA A C 1
ATOM 1486 O O . ALA A 1 190 ? -5.840 8.337 -6.724 1.00 56.78 190 ALA A O 1
ATOM 1487 N N . TRP A 1 191 ? -3.860 9.312 -6.306 1.00 53.41 191 TRP A N 1
ATOM 1488 C CA . TRP A 1 191 ? -3.550 8.581 -5.070 1.00 53.41 191 TRP A CA 1
ATOM 1489 C C . TRP A 1 191 ? -3.559 9.470 -3.829 1.00 53.41 191 TRP A C 1
ATOM 1491 O O . TRP A 1 191 ? -3.768 8.979 -2.720 1.00 53.41 191 TRP A O 1
ATOM 1501 N N . PHE A 1 192 ? -3.334 10.772 -4.003 1.00 70.31 192 PHE A N 1
ATOM 1502 C CA . PHE A 1 192 ? -3.179 11.725 -2.912 1.00 70.31 192 PHE A CA 1
ATOM 1503 C C . PHE A 1 192 ? -4.262 12.800 -2.939 1.00 70.31 192 PHE A C 1
ATOM 1505 O O . PHE A 1 192 ? -4.795 13.158 -3.987 1.00 70.31 192 PHE A O 1
ATOM 1512 N N . ASP A 1 193 ? -4.585 13.323 -1.752 1.00 80.12 193 ASP A N 1
ATOM 1513 C CA . ASP A 1 193 ? -5.549 14.411 -1.611 1.00 80.12 193 ASP A CA 1
ATOM 1514 C C . ASP A 1 193 ? -5.138 15.613 -2.488 1.00 80.12 193 ASP A C 1
ATOM 1516 O O . ASP A 1 193 ? -3.972 16.026 -2.438 1.00 80.12 193 ASP A O 1
ATOM 1520 N N . PRO A 1 194 ? -6.071 16.234 -3.239 1.00 80.25 194 PRO A N 1
ATOM 1521 C CA . PRO A 1 194 ? -5.751 17.324 -4.161 1.00 80.25 194 PRO A CA 1
ATOM 1522 C C . PRO A 1 194 ? -5.000 18.497 -3.519 1.00 80.25 194 PRO A C 1
ATOM 1524 O O . PRO A 1 194 ? -4.225 19.188 -4.181 1.00 80.25 194 PRO A O 1
ATOM 1527 N N . LYS A 1 195 ? -5.208 18.755 -2.222 1.00 85.56 195 LYS A N 1
ATOM 1528 C CA . LYS A 1 195 ? -4.482 19.789 -1.479 1.00 85.56 195 LYS A CA 1
ATOM 1529 C C . LYS A 1 195 ? -3.028 19.392 -1.257 1.00 85.56 195 LYS A C 1
ATOM 1531 O O . LYS A 1 195 ? -2.153 20.247 -1.369 1.00 85.56 195 LYS A O 1
ATOM 1536 N N . VAL A 1 196 ? -2.776 18.127 -0.927 1.00 84.00 196 VAL A N 1
ATOM 1537 C CA . VAL A 1 196 ? -1.427 17.584 -0.709 1.00 84.00 196 VAL A CA 1
ATOM 1538 C C . VAL A 1 196 ? -0.653 17.575 -2.020 1.00 84.00 196 VAL A C 1
ATOM 1540 O O . VAL A 1 196 ? 0.470 18.070 -2.052 1.00 84.00 196 VAL A O 1
ATOM 1543 N N . THR A 1 197 ? -1.282 17.126 -3.103 1.00 86.88 197 THR A N 1
ATOM 1544 C CA . THR A 1 197 ? -0.713 17.158 -4.455 1.00 86.88 197 THR A CA 1
ATOM 1545 C C . THR A 1 197 ? -0.360 18.583 -4.879 1.00 86.88 197 THR A C 1
ATOM 1547 O O . THR A 1 197 ? 0.752 18.838 -5.326 1.00 86.88 197 THR A O 1
ATOM 1550 N N . ASN A 1 198 ? -1.250 19.553 -4.642 1.00 92.19 198 ASN A N 1
ATOM 1551 C CA . ASN A 1 198 ? -0.966 20.956 -4.945 1.00 92.19 198 ASN A CA 1
ATOM 1552 C C . ASN A 1 198 ? 0.243 21.497 -4.161 1.00 92.19 198 ASN A C 1
ATOM 1554 O O . ASN A 1 198 ? 1.054 22.234 -4.711 1.00 92.19 198 ASN A O 1
ATOM 1558 N N . ILE A 1 199 ? 0.374 21.140 -2.878 1.00 92.12 199 ILE A N 1
ATOM 1559 C CA . ILE A 1 199 ? 1.538 21.523 -2.064 1.00 92.12 199 ILE A CA 1
ATOM 1560 C C . ILE A 1 199 ? 2.812 20.870 -2.609 1.00 92.12 199 ILE A C 1
ATOM 1562 O O . ILE A 1 199 ? 3.829 21.550 -2.705 1.00 92.12 199 ILE A O 1
ATOM 1566 N N . PHE A 1 200 ? 2.757 19.584 -2.959 1.00 90.88 200 PHE A N 1
ATOM 1567 C CA . PHE A 1 200 ? 3.887 18.857 -3.533 1.00 90.88 200 PHE A CA 1
ATOM 1568 C C . PHE A 1 200 ? 4.366 19.511 -4.832 1.00 90.88 200 PHE A C 1
ATOM 1570 O O . PHE A 1 200 ? 5.535 19.867 -4.911 1.00 90.88 200 PHE A O 1
ATOM 1577 N N . ASN A 1 201 ? 3.461 19.779 -5.776 1.00 90.88 201 ASN A N 1
ATOM 1578 C CA . ASN A 1 201 ? 3.800 20.397 -7.060 1.00 90.88 201 ASN A CA 1
ATOM 1579 C C . ASN A 1 201 ? 4.411 21.798 -6.882 1.00 90.88 201 ASN A C 1
ATOM 1581 O O . ASN A 1 201 ? 5.346 22.165 -7.588 1.00 90.88 201 ASN A O 1
ATOM 1585 N N . TRP A 1 202 ? 3.932 22.580 -5.904 1.00 93.81 202 TRP A N 1
ATOM 1586 C CA . TRP A 1 202 ? 4.566 23.859 -5.568 1.00 93.81 202 TRP A CA 1
ATOM 1587 C C . TRP A 1 202 ? 5.979 23.685 -5.006 1.00 93.81 202 TRP A C 1
ATOM 1589 O O . TRP A 1 202 ? 6.851 24.475 -5.346 1.00 93.81 202 TRP A O 1
ATOM 1599 N N . ILE A 1 203 ? 6.214 22.695 -4.137 1.00 93.12 203 ILE A N 1
ATOM 1600 C CA . ILE A 1 203 ? 7.545 22.427 -3.567 1.00 93.12 203 ILE A CA 1
ATOM 1601 C C . ILE A 1 203 ? 8.505 21.916 -4.642 1.00 93.12 203 ILE A C 1
ATOM 1603 O O . ILE A 1 203 ? 9.651 22.352 -4.672 1.00 93.12 203 ILE A O 1
ATOM 1607 N N . GLU A 1 204 ? 8.042 21.010 -5.501 1.00 90.56 204 GLU A N 1
ATOM 1608 C CA . GLU A 1 204 ? 8.811 20.470 -6.619 1.00 90.56 204 GLU A CA 1
ATOM 1609 C C . GLU A 1 204 ? 9.258 21.594 -7.546 1.00 90.56 204 GLU A C 1
ATOM 1611 O O . GLU A 1 204 ? 10.451 21.736 -7.782 1.00 90.56 204 GLU A O 1
ATOM 1616 N N . TRP A 1 205 ? 8.336 22.459 -7.973 1.00 91.81 205 TRP A N 1
ATOM 1617 C CA . TRP A 1 205 ? 8.681 23.588 -8.832 1.00 91.81 205 TRP A CA 1
ATOM 1618 C C . TRP A 1 205 ? 9.702 24.522 -8.170 1.00 91.81 205 TRP A C 1
ATOM 1620 O O . TRP A 1 205 ? 10.702 24.899 -8.771 1.00 91.81 205 TRP A O 1
ATOM 1630 N N . LEU A 1 206 ? 9.491 24.847 -6.895 1.00 92.00 206 LEU A N 1
ATOM 1631 C CA . LEU A 1 206 ? 10.364 25.757 -6.157 1.00 92.00 206 LEU A CA 1
ATOM 1632 C C . LEU A 1 206 ? 11.787 25.207 -5.998 1.00 92.00 206 LEU A C 1
ATOM 1634 O O . LEU A 1 206 ? 12.741 25.977 -6.009 1.00 92.00 206 LEU A O 1
ATOM 1638 N N . LEU A 1 207 ? 11.921 23.888 -5.849 1.00 88.12 207 LEU A N 1
ATOM 1639 C CA . LEU A 1 207 ? 13.207 23.210 -5.718 1.00 88.12 207 LEU A CA 1
ATOM 1640 C C . LEU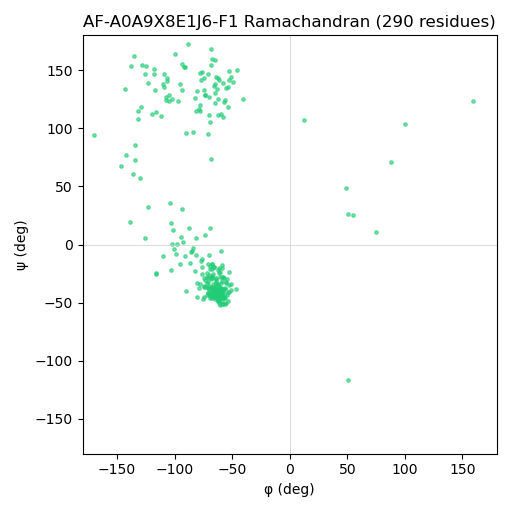 A 1 207 ? 13.907 22.981 -7.054 1.00 88.12 207 LEU A C 1
ATOM 1642 O O . LEU A 1 207 ? 15.109 23.198 -7.136 1.00 88.12 207 LEU A O 1
ATOM 1646 N N . MET A 1 208 ? 13.176 22.513 -8.065 1.00 87.06 208 MET A N 1
ATOM 1647 C CA . MET A 1 208 ? 13.764 22.126 -9.349 1.00 87.06 208 MET A CA 1
ATOM 1648 C C . MET A 1 208 ? 14.218 23.342 -10.165 1.00 87.06 208 MET A C 1
ATOM 1650 O O . MET A 1 208 ? 15.241 23.252 -10.833 1.00 87.06 208 MET A O 1
ATOM 1654 N N . ASP A 1 209 ? 13.511 24.473 -10.051 1.00 87.50 209 ASP A N 1
ATOM 1655 C CA . ASP A 1 209 ? 13.868 25.740 -10.713 1.00 87.50 209 ASP A CA 1
ATOM 1656 C C . ASP A 1 209 ? 14.554 26.743 -9.756 1.00 87.50 209 ASP A C 1
ATOM 1658 O O . ASP A 1 209 ? 14.685 27.924 -10.078 1.00 87.50 209 ASP A O 1
ATOM 1662 N N . GLU A 1 210 ? 14.966 26.294 -8.562 1.00 88.69 210 GLU A N 1
ATOM 1663 C CA . GLU A 1 210 ? 15.715 27.081 -7.564 1.00 88.69 210 GLU A CA 1
ATOM 1664 C C . GLU A 1 210 ? 15.111 28.468 -7.261 1.00 88.69 210 GLU A C 1
ATOM 1666 O O . GLU A 1 210 ? 15.779 29.505 -7.249 1.00 88.69 210 GLU A O 1
ATOM 1671 N N . HIS A 1 21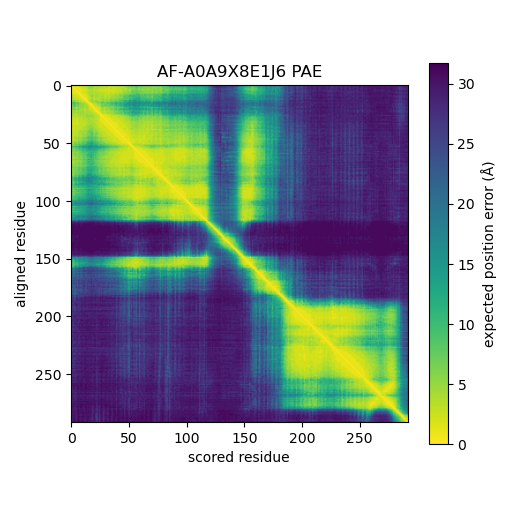1 ? 13.806 28.511 -7.000 1.00 90.12 211 HIS A N 1
ATOM 1672 C CA . HIS A 1 211 ? 13.091 29.757 -6.737 1.00 90.12 211 HIS A CA 1
ATOM 1673 C C . HIS A 1 211 ? 13.034 30.131 -5.250 1.00 90.12 211 HIS A C 1
ATOM 1675 O O . HIS A 1 211 ? 13.020 29.293 -4.351 1.00 90.12 211 HIS A O 1
ATOM 1681 N N . GLU A 1 212 ? 12.921 31.430 -4.967 1.00 91.69 212 GLU A N 1
ATOM 1682 C CA . GLU A 1 212 ? 12.656 31.917 -3.612 1.00 91.69 212 GLU A CA 1
ATOM 1683 C C . GLU A 1 212 ? 11.247 31.545 -3.129 1.00 91.69 212 GLU A C 1
ATOM 1685 O O . GLU A 1 212 ? 10.298 31.462 -3.905 1.00 91.69 212 GLU A O 1
ATOM 1690 N N . PHE A 1 213 ? 11.041 31.443 -1.810 1.00 91.19 213 PHE A N 1
ATOM 1691 C CA . PHE A 1 213 ? 9.709 31.151 -1.260 1.00 91.19 213 PHE A CA 1
ATOM 1692 C C . PHE A 1 213 ? 8.633 32.178 -1.630 1.00 91.19 213 PHE A C 1
ATOM 1694 O O . PHE A 1 213 ? 7.459 31.821 -1.686 1.00 91.19 213 PHE A O 1
ATOM 1701 N N . THR A 1 214 ? 9.012 33.434 -1.877 1.00 92.12 214 THR A N 1
ATOM 1702 C CA . THR A 1 214 ? 8.123 34.526 -2.317 1.00 92.12 214 THR A CA 1
ATOM 1703 C C . THR A 1 214 ? 7.479 34.245 -3.679 1.00 92.12 214 THR A C 1
ATOM 1705 O O . THR A 1 214 ? 6.397 34.758 -3.972 1.00 92.12 214 THR A O 1
ATOM 1708 N N . PHE A 1 215 ? 8.088 33.367 -4.481 1.00 92.38 215 PHE A N 1
ATOM 1709 C CA . PHE A 1 215 ? 7.641 32.979 -5.814 1.00 92.38 215 PHE A CA 1
ATOM 1710 C C . PHE A 1 215 ? 6.177 32.524 -5.857 1.00 92.38 215 PHE A C 1
ATOM 1712 O O . PHE A 1 215 ? 5.429 32.936 -6.745 1.00 92.38 215 PHE A O 1
ATOM 1719 N N . VAL A 1 216 ? 5.732 31.756 -4.856 1.00 90.81 216 VAL A N 1
ATOM 1720 C CA . VAL A 1 216 ? 4.373 31.178 -4.809 1.00 90.81 216 VAL A CA 1
ATOM 1721 C C . VAL A 1 216 ? 3.257 32.224 -4.647 1.00 90.81 216 VAL A C 1
ATOM 1723 O O . VAL A 1 216 ? 2.077 31.954 -4.896 1.00 90.81 216 VAL A O 1
ATOM 1726 N N . GLU A 1 217 ? 3.607 33.441 -4.224 1.00 93.75 217 GLU A N 1
ATOM 1727 C CA . GLU A 1 217 ? 2.672 34.559 -4.070 1.00 93.75 217 GLU A CA 1
ATOM 1728 C C . GLU A 1 217 ? 2.718 35.552 -5.237 1.00 93.75 217 GLU A C 1
ATOM 1730 O O . GLU A 1 217 ? 1.889 36.461 -5.302 1.00 93.75 217 GLU A O 1
ATOM 1735 N N . SER A 1 218 ? 3.620 35.361 -6.206 1.00 92.38 218 SER A N 1
ATOM 1736 C CA . SER A 1 218 ? 3.745 36.259 -7.352 1.00 92.38 218 SER A CA 1
ATOM 1737 C C . SER A 1 218 ? 2.472 36.277 -8.202 1.00 92.38 218 SER A C 1
ATOM 1739 O O . SER A 1 218 ? 2.017 35.247 -8.705 1.00 92.38 218 SER A O 1
ATOM 1741 N N . GLN A 1 219 ? 1.917 37.474 -8.422 1.00 88.38 219 GLN A N 1
ATOM 1742 C CA . GLN A 1 219 ? 0.670 37.645 -9.173 1.00 88.38 219 GLN A CA 1
ATOM 1743 C C . GLN A 1 219 ? 0.764 37.110 -10.607 1.00 88.38 219 GLN A C 1
ATOM 1745 O O . GLN A 1 219 ? -0.172 36.473 -11.083 1.00 88.38 219 GLN A O 1
ATOM 1750 N N . LEU A 1 220 ? 1.895 37.328 -11.285 1.00 87.12 220 LEU A N 1
ATOM 1751 C CA . LEU A 1 220 ? 2.096 36.857 -12.657 1.00 87.12 220 LEU A CA 1
ATOM 1752 C C . LEU A 1 220 ? 2.119 35.324 -12.729 1.00 87.12 220 LEU A C 1
ATOM 1754 O O . LEU A 1 220 ? 1.522 34.738 -13.624 1.00 87.12 220 LEU A O 1
ATOM 1758 N N . LYS A 1 221 ? 2.742 34.664 -11.747 1.00 83.06 221 LYS A N 1
ATOM 1759 C CA . LYS A 1 221 ? 2.820 33.199 -11.707 1.00 83.06 221 LYS A CA 1
ATOM 1760 C C . LYS A 1 221 ? 1.491 32.576 -11.315 1.00 83.06 221 LYS A C 1
ATOM 1762 O O . LYS A 1 221 ? 1.105 31.575 -11.895 1.00 83.06 221 LYS A O 1
ATOM 1767 N N . ARG A 1 222 ? 0.735 33.209 -10.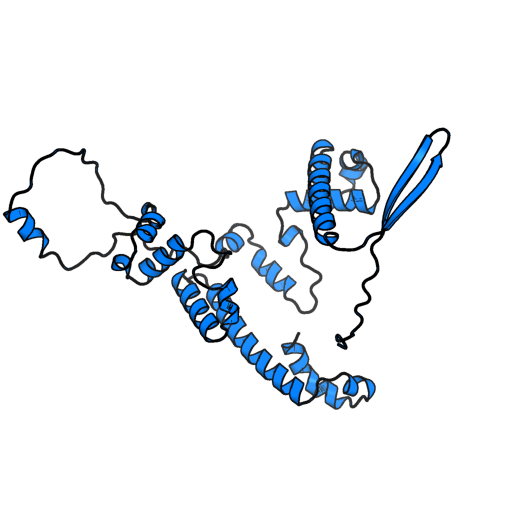418 1.00 88.06 222 ARG A N 1
ATOM 1768 C CA . ARG A 1 222 ? -0.639 32.788 -10.108 1.00 88.06 222 ARG A CA 1
ATOM 1769 C C . ARG A 1 222 ? -1.575 32.881 -11.311 1.00 88.06 222 ARG A C 1
ATOM 1771 O O . ARG A 1 222 ? -2.454 32.043 -11.435 1.00 88.06 222 ARG A O 1
ATOM 1778 N N . LYS A 1 223 ? -1.384 33.873 -12.187 1.00 87.12 223 LYS A N 1
ATOM 1779 C CA . LYS A 1 223 ? -2.139 33.986 -13.447 1.00 87.12 223 LYS A CA 1
ATOM 1780 C C . LYS A 1 223 ? -1.744 32.918 -14.470 1.00 87.12 223 LYS A C 1
ATOM 1782 O O . LYS A 1 223 ? -2.595 32.483 -15.232 1.00 87.12 223 LYS A O 1
ATOM 1787 N N . ASN A 1 224 ? -0.478 32.502 -14.463 1.00 85.75 224 ASN A N 1
ATOM 1788 C CA . ASN A 1 224 ? 0.090 31.607 -15.473 1.00 85.75 224 ASN A CA 1
ATOM 1789 C C . ASN A 1 224 ? 0.234 30.145 -15.005 1.00 85.75 224 ASN A C 1
ATOM 1791 O O . ASN A 1 224 ? 0.725 29.314 -15.761 1.00 85.75 224 ASN A O 1
ATOM 1795 N N . SER A 1 225 ? -0.160 29.826 -13.772 1.00 87.94 225 SER A N 1
ATOM 1796 C CA . SER A 1 225 ? -0.056 28.489 -13.182 1.00 87.94 225 SER A CA 1
ATOM 1797 C C . SER A 1 225 ? -1.426 27.828 -13.086 1.00 87.94 225 SER A C 1
ATOM 1799 O O . SER A 1 225 ? -2.423 28.473 -12.768 1.00 87.94 225 SER A O 1
ATOM 1801 N N . THR A 1 226 ? -1.465 26.515 -13.302 1.00 89.69 226 THR A N 1
ATOM 1802 C CA . THR A 1 226 ? -2.644 25.674 -13.046 1.00 89.69 226 THR A CA 1
ATOM 1803 C C . THR A 1 226 ? -2.777 25.286 -11.568 1.00 89.69 226 THR A C 1
ATOM 1805 O O . THR A 1 226 ? -3.805 24.743 -11.158 1.00 89.69 226 THR A O 1
ATOM 1808 N N . LEU A 1 227 ? -1.759 25.572 -10.747 1.00 91.44 227 LEU A N 1
ATOM 1809 C CA . LEU A 1 227 ? -1.743 25.258 -9.323 1.00 91.44 227 LEU A CA 1
ATOM 1810 C C . LEU A 1 227 ? -2.605 26.237 -8.523 1.00 91.44 227 LEU A C 1
ATOM 1812 O O . LEU A 1 227 ? -2.592 27.453 -8.731 1.00 91.44 227 LEU A O 1
ATOM 1816 N N . LYS A 1 228 ? -3.310 25.713 -7.519 1.00 92.75 228 LYS A N 1
ATOM 1817 C CA . LYS A 1 228 ? -4.118 26.527 -6.608 1.00 92.75 228 LYS A CA 1
ATOM 1818 C C . LYS A 1 228 ? -3.203 27.446 -5.785 1.00 92.75 228 LYS A C 1
ATOM 1820 O O . LYS A 1 228 ? -2.186 26.961 -5.268 1.00 92.75 228 LYS A O 1
ATOM 1825 N N . PRO A 1 229 ? -3.564 28.733 -5.604 1.00 93.75 229 PRO A N 1
ATOM 1826 C CA . PRO A 1 229 ? -2.761 29.685 -4.844 1.00 93.75 229 PRO A CA 1
ATOM 1827 C C . PRO A 1 229 ? -2.422 29.188 -3.434 1.00 93.75 229 PRO A C 1
ATOM 1829 O O . PRO A 1 229 ? -3.286 28.695 -2.708 1.00 93.75 229 PRO A O 1
ATOM 1832 N N . ILE A 1 230 ? -1.164 29.365 -3.031 1.00 94.31 230 ILE A N 1
ATOM 1833 C CA . ILE A 1 230 ? -0.660 29.040 -1.693 1.00 94.31 230 ILE A CA 1
ATOM 1834 C C . ILE A 1 230 ? 0.066 30.250 -1.099 1.00 94.31 230 ILE A C 1
ATOM 1836 O O . ILE A 1 230 ? 0.542 31.117 -1.834 1.00 94.31 230 ILE A O 1
ATOM 1840 N N . SER A 1 231 ? 0.115 30.330 0.233 1.00 94.25 231 SER A N 1
ATOM 1841 C CA . SER A 1 231 ? 0.864 31.377 0.928 1.00 94.25 231 SER A CA 1
ATOM 1842 C C . SER A 1 231 ? 2.299 30.962 1.247 1.00 94.25 231 SER A C 1
ATOM 1844 O O . SER A 1 231 ? 2.565 29.784 1.515 1.00 94.25 231 SER A O 1
ATOM 1846 N N . VAL A 1 232 ? 3.203 31.943 1.339 1.00 94.94 232 VAL A N 1
ATOM 1847 C CA . VAL A 1 232 ? 4.603 31.761 1.765 1.00 94.94 232 VAL A CA 1
ATOM 1848 C C . VAL A 1 232 ? 4.660 31.044 3.117 1.00 94.94 232 VAL A C 1
ATOM 1850 O O . VAL A 1 232 ? 5.461 30.135 3.327 1.00 94.94 232 VAL A O 1
ATOM 1853 N N . LYS A 1 233 ? 3.764 31.405 4.045 1.00 95.50 233 LYS A N 1
ATOM 1854 C CA . LYS A 1 233 ? 3.667 30.763 5.366 1.00 95.50 233 LYS A CA 1
ATOM 1855 C C . LYS A 1 233 ? 3.392 29.262 5.249 1.00 95.50 233 LYS A C 1
ATOM 1857 O O . LYS A 1 233 ? 3.975 28.462 5.980 1.00 95.50 233 LYS A O 1
ATOM 1862 N N . THR A 1 234 ? 2.507 28.881 4.332 1.00 93.94 234 THR A N 1
ATOM 1863 C CA . THR A 1 234 ? 2.101 27.486 4.152 1.00 93.94 234 THR A CA 1
ATOM 1864 C C . THR A 1 234 ? 3.191 26.684 3.451 1.00 93.94 234 THR A C 1
ATOM 1866 O O . THR A 1 234 ? 3.540 25.612 3.946 1.00 93.94 234 THR A O 1
ATOM 1869 N N . ILE A 1 235 ? 3.775 27.202 2.362 1.00 94.25 235 ILE A N 1
ATOM 1870 C CA . ILE A 1 235 ? 4.839 26.493 1.634 1.00 94.25 235 ILE A CA 1
ATOM 1871 C C . ILE A 1 235 ? 6.072 26.288 2.521 1.00 94.25 235 ILE A C 1
ATOM 1873 O O . ILE A 1 235 ? 6.572 25.170 2.606 1.00 94.25 235 ILE A O 1
ATOM 1877 N N . LYS A 1 236 ? 6.479 27.307 3.298 1.00 94.56 236 LYS A N 1
ATOM 1878 C CA . LYS A 1 236 ? 7.588 27.199 4.259 1.00 94.56 236 LYS A CA 1
ATOM 1879 C C . LYS A 1 236 ? 7.343 26.086 5.274 1.00 94.56 236 LYS A C 1
ATOM 1881 O O . LYS A 1 236 ? 8.229 25.273 5.517 1.00 94.56 236 LYS A O 1
ATOM 1886 N N . ARG A 1 237 ? 6.134 26.005 5.842 1.00 94.94 237 ARG A N 1
ATOM 1887 C CA . ARG A 1 237 ? 5.786 24.959 6.817 1.00 94.94 237 ARG A CA 1
ATOM 1888 C C . ARG A 1 237 ? 6.020 23.558 6.251 1.00 94.94 237 ARG A C 1
ATOM 1890 O O . ARG A 1 237 ? 6.685 22.750 6.895 1.00 94.94 237 ARG A O 1
ATOM 1897 N N . TYR A 1 238 ? 5.488 23.275 5.064 1.00 92.94 238 TYR A N 1
ATOM 1898 C CA . TYR A 1 238 ? 5.611 21.948 4.457 1.00 92.94 238 TYR A CA 1
ATOM 1899 C C . TYR A 1 238 ? 7.022 21.662 3.946 1.00 92.94 238 TYR A C 1
ATOM 1901 O O . TYR A 1 238 ? 7.512 20.552 4.142 1.00 92.94 238 TYR A O 1
ATOM 1909 N N . TYR A 1 239 ? 7.709 22.668 3.406 1.00 93.06 239 TYR A N 1
ATOM 1910 C CA . TYR A 1 239 ? 9.119 22.574 3.044 1.00 93.06 239 TYR A CA 1
ATOM 1911 C C . TYR A 1 239 ? 9.981 22.150 4.240 1.00 93.06 239 TYR A C 1
ATOM 1913 O O . TYR A 1 239 ? 10.714 21.168 4.166 1.00 93.06 239 TYR A O 1
ATOM 1921 N N . PHE A 1 240 ? 9.843 22.811 5.394 1.00 93.50 240 PHE A N 1
ATOM 1922 C CA . PHE A 1 240 ? 10.622 22.454 6.583 1.00 93.50 240 PHE A CA 1
ATOM 1923 C C . PHE A 1 240 ? 10.257 21.077 7.150 1.00 93.50 240 PHE A C 1
ATOM 1925 O O . PHE A 1 240 ? 11.135 20.354 7.630 1.00 93.50 240 PHE A O 1
ATOM 1932 N N . MET A 1 241 ? 8.987 20.668 7.066 1.00 91.56 241 MET A N 1
ATOM 1933 C CA . MET A 1 241 ? 8.583 19.302 7.415 1.00 91.56 241 MET A CA 1
ATOM 1934 C C . MET A 1 241 ? 9.235 18.262 6.496 1.00 91.56 241 MET A C 1
ATOM 1936 O O . MET A 1 241 ? 9.732 17.245 6.986 1.00 91.56 241 MET A O 1
ATOM 1940 N N . MET A 1 242 ? 9.280 18.532 5.190 1.00 92.00 242 MET A N 1
ATOM 1941 C CA . MET A 1 242 ? 9.961 17.690 4.210 1.00 92.00 242 MET A CA 1
ATOM 1942 C C . MET A 1 242 ? 11.460 17.618 4.505 1.00 92.00 242 MET A C 1
ATOM 1944 O O . MET A 1 242 ? 11.985 16.517 4.632 1.00 92.00 242 MET A O 1
ATOM 1948 N N . VAL A 1 243 ? 12.135 18.748 4.734 1.00 92.31 243 VAL A N 1
ATOM 1949 C CA . VAL A 1 243 ? 13.558 18.777 5.120 1.00 92.31 243 VAL A CA 1
ATOM 1950 C C . VAL A 1 243 ? 13.805 17.940 6.377 1.00 92.31 243 VAL A C 1
ATOM 1952 O O . VAL A 1 243 ? 14.753 17.160 6.418 1.00 92.31 243 VAL A O 1
ATOM 1955 N N . LYS A 1 244 ? 12.939 18.021 7.397 1.00 93.19 244 LYS A N 1
ATOM 1956 C CA . LYS A 1 244 ? 13.045 17.179 8.603 1.00 93.19 244 LYS A CA 1
ATOM 1957 C C . LYS A 1 244 ? 12.902 15.686 8.282 1.00 93.19 244 LYS A C 1
ATOM 1959 O O . LYS A 1 244 ? 13.589 14.860 8.882 1.00 93.19 244 LYS A O 1
ATOM 1964 N N . ALA A 1 245 ? 12.003 15.316 7.373 1.00 89.56 245 ALA A N 1
ATOM 1965 C CA . ALA A 1 245 ? 11.832 13.931 6.940 1.00 89.56 245 ALA A CA 1
ATOM 1966 C C . ALA A 1 245 ? 13.035 13.428 6.124 1.00 89.56 245 ALA A C 1
ATOM 1968 O O . ALA A 1 245 ? 13.534 12.337 6.401 1.00 89.56 245 ALA A O 1
ATOM 1969 N N . VAL A 1 246 ? 13.541 14.241 5.193 1.00 89.31 246 VAL A N 1
ATOM 1970 C CA . VAL A 1 246 ? 14.731 13.943 4.385 1.00 89.31 246 VAL A CA 1
ATOM 1971 C C . VAL A 1 246 ? 15.954 13.788 5.281 1.00 89.31 246 VAL A C 1
ATOM 1973 O O . VAL A 1 246 ? 16.622 12.765 5.193 1.00 89.31 246 VAL A O 1
ATOM 1976 N N . LYS A 1 247 ? 16.190 14.715 6.221 1.00 90.81 247 LYS A N 1
ATOM 1977 C CA . LYS A 1 247 ? 17.283 14.613 7.202 1.00 90.81 247 LYS A CA 1
ATOM 1978 C C . LYS A 1 247 ? 17.242 13.291 7.961 1.00 90.81 247 LYS A C 1
ATOM 1980 O O . LYS A 1 247 ? 18.248 12.600 7.995 1.00 90.81 247 LYS A O 1
ATOM 1985 N N . ARG A 1 248 ? 16.077 12.889 8.490 1.00 90.69 248 ARG A N 1
ATOM 1986 C CA . ARG A 1 248 ? 15.929 11.582 9.159 1.00 90.69 248 ARG A CA 1
ATOM 1987 C C . ARG A 1 248 ? 16.287 10.419 8.237 1.00 90.69 248 ARG A C 1
ATOM 1989 O O . ARG A 1 248 ? 17.019 9.530 8.650 1.00 90.69 248 ARG A O 1
ATOM 1996 N N . ARG A 1 249 ? 15.794 10.429 6.995 1.00 85.12 249 ARG A N 1
ATOM 1997 C CA . ARG A 1 249 ? 16.041 9.349 6.031 1.00 85.12 249 ARG A CA 1
ATOM 1998 C C . ARG A 1 249 ? 17.513 9.263 5.630 1.00 85.12 249 ARG A C 1
ATOM 2000 O O . ARG A 1 249 ? 18.050 8.164 5.569 1.00 85.12 249 ARG A O 1
ATOM 2007 N N . VAL A 1 250 ? 18.157 10.407 5.413 1.00 85.69 250 VAL A N 1
ATOM 2008 C CA . VAL A 1 250 ? 19.594 10.501 5.140 1.00 85.69 250 VAL A CA 1
ATOM 2009 C C . VAL A 1 250 ? 20.395 10.032 6.357 1.00 85.69 250 VAL A C 1
ATOM 2011 O O . VAL A 1 250 ? 21.250 9.172 6.201 1.00 85.69 250 VAL A O 1
ATOM 2014 N N . SER A 1 251 ? 20.071 10.476 7.577 1.00 87.75 251 SER A N 1
ATOM 2015 C CA . SER A 1 251 ? 20.724 9.996 8.806 1.00 87.75 251 SER A CA 1
ATOM 2016 C C . SER A 1 251 ? 20.622 8.479 8.971 1.00 87.75 251 SER A C 1
ATOM 2018 O O . SER A 1 251 ? 21.624 7.835 9.257 1.00 87.75 251 SER A O 1
ATOM 2020 N N . SER A 1 252 ? 19.445 7.887 8.740 1.00 85.25 252 SER A N 1
ATOM 2021 C CA . SER A 1 252 ? 19.282 6.428 8.766 1.00 85.25 252 SER A CA 1
ATOM 2022 C C . SER A 1 252 ? 20.070 5.725 7.660 1.00 85.25 252 SER A C 1
ATOM 2024 O O . SER A 1 252 ? 20.616 4.656 7.897 1.00 85.25 252 SER A O 1
ATOM 2026 N N . ALA A 1 253 ? 20.152 6.310 6.462 1.00 79.75 253 ALA A N 1
ATOM 2027 C CA . ALA A 1 253 ? 20.916 5.741 5.353 1.00 79.75 253 ALA A CA 1
ATOM 2028 C C . ALA A 1 253 ? 22.439 5.827 5.563 1.00 79.75 253 ALA A C 1
ATOM 2030 O O . ALA A 1 253 ? 23.168 4.979 5.050 1.00 79.75 253 ALA A O 1
ATOM 2031 N N . MET A 1 254 ? 22.911 6.833 6.305 1.00 80.50 254 MET A N 1
ATOM 2032 C CA . MET A 1 254 ? 24.325 7.031 6.642 1.00 80.50 254 MET A CA 1
ATOM 2033 C C . MET A 1 254 ? 24.762 6.277 7.905 1.00 80.50 254 MET A C 1
ATOM 2035 O O . MET A 1 254 ? 25.959 6.118 8.129 1.00 80.50 254 MET A O 1
ATOM 2039 N N . ALA A 1 255 ? 23.825 5.805 8.733 1.00 83.69 255 ALA A N 1
ATOM 2040 C CA . ALA A 1 255 ? 24.143 5.094 9.967 1.00 83.69 255 ALA A CA 1
ATOM 2041 C C . ALA A 1 255 ? 25.022 3.860 9.689 1.00 83.69 255 ALA A C 1
ATOM 2043 O O . ALA A 1 255 ? 24.652 2.980 8.912 1.00 83.69 255 ALA A O 1
ATOM 2044 N N . GLY A 1 256 ? 26.196 3.814 10.325 1.00 79.56 256 GLY A N 1
ATOM 2045 C CA . GLY A 1 256 ? 27.147 2.707 10.194 1.00 79.56 256 GLY A CA 1
ATOM 2046 C C . GLY A 1 256 ? 27.939 2.671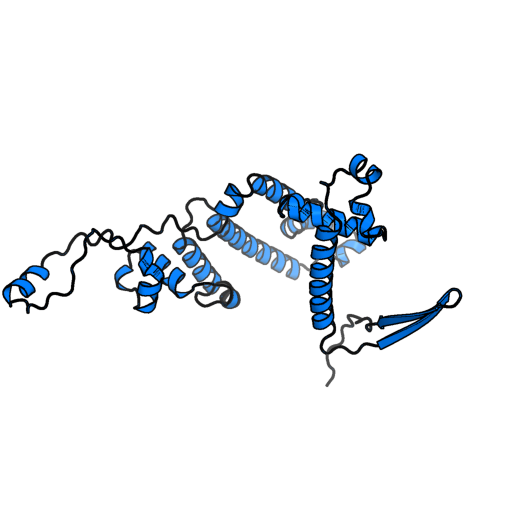 8.881 1.00 79.56 256 GLY A C 1
ATOM 2047 O O . GLY A 1 256 ? 28.600 1.671 8.620 1.00 79.56 256 GLY A O 1
ATOM 2048 N N . ARG A 1 257 ? 27.893 3.724 8.050 1.00 79.06 257 ARG A N 1
ATOM 2049 C CA . ARG A 1 257 ? 28.686 3.814 6.813 1.00 79.06 257 ARG A CA 1
ATOM 2050 C C . ARG A 1 257 ? 29.844 4.801 6.966 1.00 79.06 257 ARG A C 1
ATOM 2052 O O . ARG A 1 257 ? 29.635 5.866 7.547 1.00 79.06 257 ARG A O 1
ATOM 2059 N N . PRO A 1 258 ? 31.035 4.502 6.418 1.00 78.94 258 PRO A N 1
ATOM 2060 C CA . PRO A 1 258 ? 32.079 5.508 6.300 1.00 78.94 258 PRO A CA 1
ATOM 2061 C C . PRO A 1 258 ? 31.615 6.618 5.346 1.00 78.94 258 PRO A C 1
ATOM 2063 O O . PRO A 1 258 ? 31.012 6.347 4.307 1.00 78.94 258 PRO A O 1
ATOM 2066 N N . TYR A 1 259 ? 31.894 7.865 5.707 1.00 84.12 259 TYR A N 1
ATOM 2067 C CA . TYR A 1 259 ? 31.609 9.049 4.902 1.00 84.12 259 TYR A CA 1
ATOM 2068 C C . TYR A 1 259 ? 32.797 10.007 4.973 1.00 84.12 259 TYR A C 1
ATOM 2070 O O . TYR A 1 259 ? 33.540 10.006 5.956 1.00 84.12 259 TYR A O 1
ATOM 2078 N N . SER A 1 260 ? 32.973 10.833 3.945 1.00 81.69 260 SER A N 1
ATOM 2079 C CA . SER A 1 260 ? 33.910 11.954 3.978 1.00 81.69 260 SER A CA 1
ATOM 2080 C C . SER A 1 260 ? 33.149 13.275 4.021 1.00 81.69 260 SER A C 1
ATOM 2082 O O . SER A 1 260 ? 32.046 13.405 3.485 1.00 81.69 260 SER A O 1
ATOM 2084 N N . ILE A 1 261 ? 33.730 14.255 4.707 1.00 86.12 261 ILE A N 1
ATOM 2085 C CA . ILE A 1 261 ? 33.238 15.631 4.722 1.00 86.12 261 ILE A CA 1
ATOM 2086 C C . ILE A 1 261 ? 34.182 16.445 3.844 1.00 86.12 261 ILE A C 1
ATOM 2088 O O . ILE A 1 261 ? 35.390 16.457 4.075 1.00 86.12 261 ILE A O 1
ATOM 2092 N N . VAL A 1 262 ? 33.624 17.100 2.835 1.00 88.25 262 VAL A N 1
ATOM 2093 C CA . VAL A 1 262 ? 34.325 17.997 1.922 1.00 88.25 262 VAL A CA 1
ATOM 2094 C C . VAL A 1 262 ? 33.956 19.427 2.293 1.00 88.25 262 VAL A C 1
ATOM 2096 O O . VAL A 1 262 ? 32.778 19.759 2.434 1.00 88.25 262 VAL A O 1
ATOM 2099 N N . PHE A 1 263 ? 34.977 20.255 2.467 1.00 91.56 263 PHE A N 1
ATOM 2100 C CA . PHE A 1 263 ? 34.842 21.680 2.726 1.00 91.56 263 PHE A CA 1
ATOM 2101 C C . PHE A 1 263 ? 35.142 22.435 1.434 1.00 91.56 263 PHE A C 1
ATOM 2103 O O . PHE A 1 263 ? 36.210 22.241 0.858 1.00 91.56 263 PHE A O 1
ATOM 2110 N N . ASP A 1 264 ? 34.211 23.276 0.994 1.00 91.94 264 ASP A N 1
ATOM 2111 C CA . ASP A 1 264 ? 34.363 24.124 -0.188 1.00 91.94 264 ASP A CA 1
ATOM 2112 C C . ASP A 1 264 ? 34.236 25.594 0.217 1.00 91.94 264 ASP A C 1
ATOM 2114 O O . ASP A 1 264 ? 33.186 26.028 0.685 1.00 91.94 264 ASP A O 1
ATOM 2118 N N . GLY A 1 265 ? 35.329 26.346 0.127 1.00 94.25 265 GLY A N 1
ATOM 2119 C CA . GLY A 1 265 ? 35.392 27.734 0.574 1.00 94.25 265 GLY A CA 1
ATOM 2120 C C . GLY A 1 265 ? 35.432 28.690 -0.608 1.00 94.25 265 GLY A C 1
ATOM 2121 O O . GLY A 1 265 ? 36.324 28.589 -1.446 1.00 94.25 265 GLY A O 1
ATOM 2122 N N . TRP A 1 266 ? 34.528 29.667 -0.642 1.00 94.88 266 TRP A N 1
ATOM 2123 C CA . TRP A 1 266 ? 34.568 30.750 -1.626 1.00 94.88 266 TRP A CA 1
ATOM 2124 C C . TRP A 1 266 ? 34.317 32.102 -0.961 1.00 94.88 266 TRP A C 1
ATOM 2126 O O . TRP A 1 266 ? 33.833 32.189 0.166 1.00 94.88 266 TRP A O 1
ATOM 2136 N N . SER A 1 267 ? 34.682 33.180 -1.648 1.00 93.19 267 SER A N 1
ATOM 2137 C CA . SER A 1 267 ? 34.427 34.547 -1.188 1.00 93.19 267 SER A CA 1
ATOM 2138 C C . SER A 1 267 ? 33.635 35.289 -2.250 1.00 93.19 267 SER A C 1
ATOM 2140 O O . SER A 1 267 ? 33.918 35.143 -3.436 1.00 93.19 267 SER A O 1
ATOM 2142 N N . ASN A 1 268 ? 32.650 36.072 -1.822 1.00 91.25 268 ASN A N 1
ATOM 2143 C CA . ASN A 1 268 ? 31.963 37.029 -2.678 1.00 91.25 268 ASN A CA 1
ATOM 2144 C C . ASN A 1 268 ? 31.967 38.387 -1.972 1.00 91.25 268 ASN A C 1
ATOM 2146 O O . ASN A 1 268 ? 31.439 38.513 -0.863 1.00 91.25 268 ASN A O 1
ATOM 2150 N N . ASP A 1 269 ? 32.605 39.373 -2.597 1.00 92.69 269 ASP A N 1
ATOM 2151 C CA . ASP A 1 269 ? 32.915 40.682 -2.017 1.00 92.69 269 ASP A CA 1
ATOM 2152 C C . ASP A 1 269 ? 33.604 40.575 -0.641 1.00 92.69 269 ASP A C 1
ATOM 2154 O O . ASP A 1 269 ? 34.711 40.050 -0.529 1.00 92.69 269 ASP A O 1
ATOM 2158 N N . SER A 1 270 ? 32.956 41.065 0.419 1.00 93.50 270 SER A N 1
ATOM 2159 C CA . SER A 1 270 ? 33.447 41.037 1.803 1.00 93.50 270 SER A CA 1
ATOM 2160 C C . SER A 1 270 ? 32.974 39.821 2.606 1.00 93.50 270 SER A C 1
ATOM 2162 O O . SER A 1 270 ? 33.270 39.724 3.798 1.00 93.50 270 SER A O 1
ATOM 2164 N N . THR A 1 271 ? 32.216 38.905 1.993 1.00 90.50 271 THR A N 1
ATOM 2165 C CA . THR A 1 271 ? 31.622 37.755 2.687 1.00 90.50 271 THR A CA 1
ATOM 2166 C C . THR A 1 271 ? 32.328 36.461 2.300 1.00 90.50 271 THR A C 1
ATOM 2168 O O . THR A 1 271 ? 32.402 36.097 1.125 1.00 90.50 271 THR A O 1
ATOM 2171 N N . HIS A 1 272 ? 32.816 35.742 3.310 1.00 91.00 272 HIS A N 1
ATOM 2172 C CA . HIS A 1 272 ? 33.396 34.411 3.156 1.00 91.00 272 HIS A CA 1
ATOM 2173 C C . HIS A 1 272 ? 32.330 33.339 3.390 1.00 91.00 272 HIS A C 1
ATOM 2175 O O . HIS A 1 272 ? 31.589 33.387 4.375 1.00 91.00 272 HIS A O 1
ATOM 2181 N N . PHE A 1 273 ? 32.275 32.356 2.500 1.00 92.12 273 PHE A N 1
ATOM 2182 C CA . PHE A 1 273 ? 31.338 31.244 2.537 1.00 92.12 273 PHE A CA 1
ATOM 2183 C C . PHE A 1 273 ? 32.091 29.925 2.670 1.00 92.12 273 PHE A C 1
ATOM 2185 O O . PHE A 1 273 ? 33.189 29.757 2.140 1.00 92.12 273 PHE A O 1
ATOM 2192 N N . LEU A 1 274 ? 31.471 28.981 3.375 1.00 92.12 274 LEU A N 1
ATOM 2193 C CA . LEU A 1 274 ? 31.963 27.620 3.521 1.00 92.12 274 LEU A CA 1
ATOM 2194 C C . LEU A 1 274 ? 30.815 26.646 3.252 1.00 92.12 274 LEU A C 1
ATOM 2196 O O . LEU A 1 274 ? 29.893 26.506 4.057 1.00 92.12 274 LEU A O 1
ATOM 2200 N N . GLY A 1 275 ? 30.877 25.971 2.115 1.00 90.12 275 GLY A N 1
ATOM 2201 C CA . GLY A 1 275 ? 30.082 24.798 1.803 1.00 90.12 275 GLY A CA 1
ATOM 2202 C C . GLY A 1 275 ? 30.613 23.589 2.566 1.00 90.12 275 GLY A C 1
ATOM 2203 O O . GLY A 1 275 ? 31.813 23.324 2.587 1.00 90.12 275 GLY A O 1
ATOM 2204 N N . ILE A 1 276 ? 29.708 22.846 3.199 1.00 89.62 276 ILE A N 1
ATOM 2205 C CA . ILE A 1 276 ? 30.016 21.566 3.840 1.00 89.62 276 ILE A CA 1
ATOM 2206 C C . ILE A 1 276 ? 29.222 20.497 3.101 1.00 89.62 276 ILE A C 1
ATOM 2208 O O . ILE A 1 276 ? 27.990 20.492 3.137 1.00 89.62 276 ILE A O 1
ATOM 2212 N N . ILE A 1 277 ? 29.928 19.595 2.427 1.00 86.38 277 ILE A N 1
ATOM 2213 C CA . ILE A 1 277 ? 29.350 18.554 1.579 1.00 86.38 277 ILE A CA 1
ATOM 2214 C C . ILE A 1 277 ? 29.719 17.197 2.171 1.00 86.38 277 ILE A C 1
ATOM 2216 O O . ILE A 1 277 ? 30.870 16.948 2.515 1.00 86.38 277 ILE A O 1
ATOM 2220 N N . VAL A 1 278 ? 28.746 16.297 2.292 1.00 83.25 278 VAL A N 1
ATOM 2221 C CA . VAL A 1 278 ? 29.003 14.911 2.703 1.00 83.25 278 VAL A CA 1
ATOM 2222 C C . VAL A 1 278 ? 29.088 14.046 1.453 1.00 83.25 278 VAL A C 1
ATOM 2224 O O . VAL A 1 278 ? 28.143 14.012 0.667 1.00 83.25 278 VAL A O 1
ATOM 2227 N N . SER A 1 279 ? 30.203 13.339 1.281 1.00 81.00 279 SER A N 1
ATOM 2228 C CA . SER A 1 279 ? 30.412 12.384 0.194 1.00 81.00 279 SER A CA 1
ATOM 2229 C C . SER A 1 279 ? 30.402 10.953 0.735 1.00 81.00 279 SER A C 1
ATOM 2231 O O . SER A 1 279 ? 30.968 10.655 1.791 1.00 81.00 279 SER A O 1
ATOM 2233 N N . LEU A 1 280 ? 29.708 10.065 0.024 1.00 77.56 280 LEU A N 1
ATOM 2234 C CA . LEU A 1 280 ? 29.567 8.654 0.373 1.00 77.56 280 LEU A CA 1
ATOM 2235 C C . LEU A 1 280 ? 30.353 7.806 -0.635 1.00 77.56 280 LEU A C 1
ATOM 2237 O O . LEU A 1 280 ? 30.273 8.078 -1.834 1.00 77.56 280 LEU A O 1
ATOM 2241 N N . PRO A 1 281 ? 31.084 6.765 -0.196 1.00 68.94 281 PRO A N 1
ATOM 2242 C CA . PRO A 1 281 ? 31.770 5.871 -1.117 1.00 68.94 281 PRO A CA 1
ATOM 2243 C C . PRO A 1 281 ? 30.752 5.146 -2.007 1.00 68.94 281 PRO A C 1
ATOM 2245 O O . PRO A 1 281 ? 29.750 4.613 -1.519 1.00 68.94 281 PRO A O 1
ATOM 2248 N N . ASN A 1 282 ? 31.013 5.105 -3.317 1.00 53.88 282 ASN A N 1
ATOM 2249 C CA . ASN A 1 282 ? 30.236 4.291 -4.247 1.00 53.88 282 ASN A CA 1
ATOM 2250 C C . ASN A 1 282 ? 30.399 2.820 -3.855 1.00 53.88 282 ASN A C 1
ATOM 2252 O O . ASN A 1 282 ? 31.478 2.247 -3.997 1.00 53.88 282 ASN A O 1
ATOM 2256 N N . VAL A 1 283 ? 29.329 2.191 -3.369 1.00 49.81 283 VAL A N 1
ATOM 2257 C CA . VAL A 1 283 ? 29.304 0.738 -3.199 1.00 49.81 283 VAL A CA 1
ATOM 2258 C C . VAL A 1 283 ? 29.242 0.135 -4.598 1.00 49.81 283 VAL A C 1
ATOM 2260 O O . VAL A 1 283 ? 28.163 0.008 -5.179 1.00 49.81 283 VAL A O 1
ATOM 2263 N N . CYS A 1 284 ? 30.394 -0.228 -5.160 1.00 38.09 284 CYS A N 1
ATOM 2264 C CA . CYS A 1 284 ? 30.426 -1.199 -6.243 1.00 38.09 284 CYS A CA 1
ATOM 2265 C C . CYS A 1 284 ? 29.686 -2.437 -5.730 1.00 38.09 284 CYS A C 1
ATOM 2267 O O . CYS A 1 284 ? 30.100 -3.034 -4.736 1.00 38.09 284 CYS A O 1
ATOM 2269 N N . LYS A 1 285 ? 28.579 -2.828 -6.370 1.00 41.41 285 LYS A N 1
ATOM 2270 C CA . LYS A 1 285 ? 28.015 -4.169 -6.186 1.00 41.41 285 LYS A CA 1
ATOM 2271 C C . LYS A 1 285 ? 28.990 -5.173 -6.811 1.00 41.41 285 LYS A C 1
ATOM 2273 O O . LYS A 1 285 ? 28.759 -5.659 -7.910 1.00 41.41 285 LYS A O 1
ATOM 2278 N N . GLY A 1 286 ? 30.121 -5.401 -6.154 1.00 34.56 286 GLY A N 1
ATOM 2279 C CA . GLY A 1 286 ? 31.075 -6.439 -6.503 1.00 34.56 286 GLY A CA 1
ATOM 2280 C C . GLY A 1 286 ? 30.586 -7.752 -5.917 1.00 34.56 286 GLY A C 1
ATOM 2281 O O . GLY A 1 286 ? 30.499 -7.884 -4.699 1.00 34.56 286 GLY A O 1
ATOM 2282 N N . GLY A 1 287 ? 30.238 -8.697 -6.790 1.00 37.22 287 GLY A N 1
ATOM 2283 C CA . GLY A 1 287 ? 30.213 -10.102 -6.418 1.00 37.22 287 GLY A CA 1
ATOM 2284 C C . GLY A 1 287 ? 31.594 -10.487 -5.896 1.00 37.22 287 GLY A C 1
ATOM 2285 O O . GLY A 1 287 ? 32.603 -10.250 -6.555 1.00 37.22 287 GLY A O 1
ATOM 2286 N N . GLY A 1 288 ? 31.621 -11.020 -4.688 1.00 34.84 288 GLY A N 1
ATOM 2287 C CA . GLY A 1 288 ? 32.816 -11.489 -4.016 1.00 34.84 288 GLY A CA 1
ATOM 2288 C C . GLY A 1 288 ? 32.350 -12.227 -2.780 1.00 34.84 288 GLY A C 1
ATOM 2289 O O . GLY A 1 288 ? 32.035 -11.605 -1.768 1.00 34.84 288 GLY A O 1
ATOM 2290 N N . GLU A 1 289 ? 32.201 -13.542 -2.917 1.00 33.22 289 GLU A N 1
ATOM 2291 C CA . GLU A 1 289 ? 32.053 -14.444 -1.780 1.00 33.22 289 GLU A CA 1
ATOM 2292 C C . GLU A 1 289 ? 33.202 -14.235 -0.784 1.00 33.22 289 GLU A C 1
ATOM 2294 O O . GLU A 1 289 ? 34.318 -13.889 -1.190 1.00 33.22 289 GLU A O 1
ATOM 2299 N N . PRO A 1 290 ? 32.958 -14.456 0.517 1.00 37.72 290 PRO A N 1
ATOM 2300 C CA . PRO A 1 290 ? 34.021 -14.441 1.500 1.00 37.72 290 PRO A CA 1
ATOM 2301 C C . PRO A 1 290 ? 34.894 -15.682 1.285 1.00 37.72 290 PRO A C 1
ATOM 2303 O O . PRO A 1 290 ? 34.459 -16.808 1.519 1.00 37.72 290 PRO A O 1
ATOM 2306 N N . VAL A 1 291 ? 36.130 -15.477 0.835 1.00 40.66 291 VAL A N 1
ATOM 2307 C CA . VAL A 1 291 ? 37.191 -16.465 1.046 1.00 40.66 291 VAL A CA 1
ATOM 2308 C C . VAL A 1 291 ? 37.701 -16.265 2.473 1.00 40.66 291 VAL A C 1
ATOM 2310 O O . VAL A 1 291 ? 37.900 -15.122 2.884 1.00 40.66 291 VAL A O 1
ATOM 2313 N N . MET A 1 292 ? 37.802 -17.394 3.184 1.00 41.69 292 MET A N 1
ATOM 2314 C CA . MET A 1 292 ? 38.057 -17.582 4.623 1.00 41.69 292 MET A CA 1
ATOM 2315 C C . MET A 1 292 ? 38.952 -16.554 5.318 1.00 41.69 292 MET A C 1
ATOM 2317 O O . MET A 1 292 ? 40.034 -16.239 4.775 1.00 41.69 292 MET A O 1
#

Sequence (292 aa):
MLKRYVAIRGFVHQLNDRTILSLLPTDEQDKKIDILLGILGELESGTKDLQVEDSTILDARNLFDKTILLYPDAAKRLGPNTDILVSPNFESAVTKLLNNAAGQLSAVERESVCGLQMNSPATQNPSDKPLTLPERAKKRKKTSHEEFKYLDCRFLRPTSNIHIKLKHPGFAGIYAEAVRPNSKSAPLDAWFDPKVTNIFNWIEWLLMDEHEFTFVESQLKRKNSTLKPISVKTIKRYYFMMVKAVKRRVSSAMAGRPYSIVFDGWSNDSTHFLGIIVSLPNVCKGGGEPVM

Foldseek 3Di:
DLVVCVVCVVVQVVVVDPVVVVVDDDPVVVVVSVVVVVVVVVVVVLVVLLLDPQDALLNLLVSLVVVCVVPVVSCCPSPLPHPVDPCSLQSVLLNCVLVVNNVPRDPSSCVSQVVFFDDDDDDDDDDDDDDDDVVVVVVPPDPDDPPPRGHNRSVPGNDCSVVCCVVQVCQVVQVVQCPPPDHDHRPPVNVDDLVVSLLVVVLCCCVVVVHDLCVLVDPVCCVVDPRDRDDSVVSVVVNVVVVVVVVVVVCVVCPPFDKDWDWDWDDDDPDIDIDIDIGGDPPDPDDDDDDD